Protein AF-A0A812JZ66-F1 (afdb_monomer_lite)

Sequence (344 aa):
MLVVQVVNMITSCRKRNTTEDRTTFSQSILDTPVCQDAFGRLLDGRFLKQTRQYRKMQGSTEKQQAVVEFLTEMHATVAEYMPEANRARDTASPVPKTTESQNGNDTVPIGLRFRKRTGKRPRKSVSMNFGKDTTALKMLPPGTFTGYLALLNARREGKDKISLKMFNEVWAESFGTRLAIRPVSRHALCSVCLRHKLIIRKCGADEVARDIQCRQYEQHLKLQYKDRTCYWEKRGLARLRSLQGNGLYPLSLIRDGADHSKFACPRSGVFSGKDFSSLHRPTMDLVGCLLHGQSACLALSHPRLAKDSSYSTELLYHMLHRVSSRVDLRQAELFLQADNTTRE

pLDDT: mean 76.3, std 23.64, range [29.78, 98.12]

Secondary structure (DSSP, 8-state):
----EEEE----------------------------TTSTTS--------SSSHHHHHHHHHHHHHHHHHHHHHHHHT-EE-TTTTHHHHT-------------------S-------PPPPHHHHHTTTTS--TT-EEEPS--HHHHHHHHHHHTTTSPPPPHHHHHHHIIIIITTTEEEPPPP-SPPPHHHHHHHHHHHHTTT-HHHHHHHHHHHHHHHHHHHHHHHHHHHHHHHHHH----TTS-EEEEEEEEE--TTT-BPPPPGGGGSGGGTTSPPPB-EEEEEEETTTEEEEEEE-TTS---HHHHHHHHHHHHHHHHTTS-GGGEEEEEEE-TT---

Structure (mmCIF, N/CA/C/O backbone):
data_AF-A0A812JZ66-F1
#
_entry.id   AF-A0A812JZ66-F1
#
loop_
_atom_site.group_PDB
_atom_site.id
_atom_site.type_symbol
_atom_site.label_atom_id
_atom_site.label_alt_id
_atom_site.label_comp_id
_atom_site.label_asym_id
_atom_site.label_entity_id
_atom_site.label_seq_id
_atom_site.pdbx_PDB_ins_code
_atom_site.Cartn_x
_atom_site.Cartn_y
_atom_site.Cartn_z
_atom_site.occupancy
_atom_site.B_iso_or_equiv
_atom_site.auth_seq_id
_atom_site.auth_comp_id
_atom_site.auth_asym_id
_atom_site.auth_atom_id
_atom_site.pdbx_PDB_model_num
ATOM 1 N N . MET A 1 1 ? 27.096 -4.251 -22.902 1.00 32.34 1 MET A N 1
ATOM 2 C CA . MET A 1 1 ? 26.009 -5.238 -23.064 1.00 32.34 1 MET A CA 1
ATOM 3 C C . MET A 1 1 ? 25.564 -5.653 -21.665 1.00 32.34 1 MET A C 1
ATOM 5 O O . MET A 1 1 ? 26.280 -6.384 -20.994 1.00 32.34 1 MET A O 1
ATOM 9 N N . LEU A 1 2 ? 24.487 -5.051 -21.159 1.00 34.50 2 LEU A N 1
ATOM 10 C CA . LEU A 1 2 ? 23.961 -5.305 -19.817 1.00 34.50 2 LEU A CA 1
ATOM 11 C C . LEU A 1 2 ? 23.176 -6.620 -19.839 1.00 34.50 2 LEU A C 1
ATOM 13 O O . LEU A 1 2 ? 22.176 -6.730 -20.541 1.00 34.50 2 LEU A O 1
ATOM 17 N N . VAL A 1 3 ? 23.637 -7.634 -19.107 1.00 39.78 3 VAL A N 1
ATOM 18 C CA . VAL A 1 3 ? 22.887 -8.888 -18.948 1.00 39.78 3 VAL A CA 1
ATOM 19 C C . VAL A 1 3 ? 21.912 -8.699 -17.789 1.00 39.78 3 VAL A C 1
ATOM 21 O O . VAL A 1 3 ? 22.218 -9.018 -16.643 1.00 39.78 3 VAL A O 1
ATOM 24 N N . VAL A 1 4 ? 20.745 -8.122 -18.076 1.00 46.44 4 VAL A N 1
ATOM 25 C CA . VAL A 1 4 ? 19.629 -8.082 -17.124 1.00 46.44 4 VAL A CA 1
ATOM 26 C C . VAL A 1 4 ? 18.928 -9.435 -17.183 1.00 46.44 4 VAL A C 1
ATOM 28 O O . VAL A 1 4 ? 18.236 -9.756 -18.149 1.00 46.44 4 VAL A O 1
ATOM 31 N N . GLN A 1 5 ? 19.118 -10.260 -16.154 1.00 47.28 5 GLN A N 1
ATOM 32 C CA . GLN A 1 5 ? 18.410 -11.532 -16.055 1.00 47.28 5 GLN A CA 1
ATOM 33 C C . GLN A 1 5 ? 16.995 -11.271 -15.524 1.00 47.28 5 GLN A C 1
ATOM 35 O O . GLN A 1 5 ? 16.784 -11.076 -14.328 1.00 47.28 5 GLN A O 1
ATOM 40 N N . VAL A 1 6 ? 16.022 -11.233 -16.436 1.00 51.59 6 VAL A N 1
ATOM 41 C CA . VAL A 1 6 ? 14.605 -11.039 -16.106 1.00 51.59 6 VAL A CA 1
ATOM 42 C C . VAL A 1 6 ? 13.972 -12.380 -15.745 1.00 51.59 6 VAL A C 1
ATOM 44 O O . VAL A 1 6 ? 13.808 -13.258 -16.595 1.00 51.59 6 VAL A O 1
ATOM 47 N N . VAL A 1 7 ? 13.582 -12.540 -14.479 1.00 50.44 7 VAL A N 1
ATOM 48 C CA . VAL A 1 7 ? 12.868 -13.738 -14.015 1.00 50.44 7 VAL A CA 1
ATOM 49 C C . VAL A 1 7 ? 11.361 -13.526 -14.186 1.00 50.44 7 VAL A C 1
ATOM 51 O O . VAL A 1 7 ? 10.761 -12.654 -13.557 1.00 50.44 7 VAL A O 1
ATOM 54 N N . ASN A 1 8 ? 10.734 -14.337 -15.043 1.00 46.62 8 ASN A N 1
ATOM 55 C CA . ASN A 1 8 ? 9.293 -14.292 -15.307 1.00 46.62 8 ASN A CA 1
ATOM 56 C C . ASN A 1 8 ? 8.517 -15.103 -14.253 1.00 46.62 8 ASN A C 1
ATOM 58 O O . ASN A 1 8 ? 8.670 -16.319 -14.182 1.00 46.62 8 ASN A O 1
ATOM 62 N N . MET A 1 9 ? 7.625 -14.461 -13.489 1.00 43.19 9 MET A N 1
ATOM 63 C CA . MET A 1 9 ? 6.782 -15.130 -12.476 1.00 43.19 9 MET A CA 1
ATOM 64 C C . MET A 1 9 ? 5.286 -15.184 -12.831 1.00 43.19 9 MET A C 1
ATOM 66 O O . MET A 1 9 ? 4.427 -15.065 -11.960 1.00 43.19 9 MET A O 1
ATOM 70 N N . ILE A 1 10 ? 4.932 -15.390 -14.101 1.00 42.03 10 ILE A N 1
ATOM 71 C CA . ILE A 1 10 ? 3.524 -15.592 -14.483 1.00 42.03 10 ILE A CA 1
ATOM 72 C C . ILE A 1 10 ? 3.354 -17.004 -15.011 1.00 42.03 10 ILE A C 1
ATOM 74 O O . ILE A 1 10 ? 3.494 -17.270 -16.204 1.00 42.03 10 ILE A O 1
ATOM 78 N N . THR A 1 11 ? 3.025 -17.916 -14.101 1.00 37.94 11 THR A N 1
ATOM 79 C CA . THR A 1 11 ? 2.403 -19.182 -14.463 1.00 37.94 11 THR A CA 1
ATOM 80 C C . THR A 1 11 ? 1.062 -18.876 -15.116 1.00 37.94 11 THR A C 1
ATOM 82 O O . THR A 1 11 ? 0.139 -18.316 -14.522 1.00 37.94 11 THR A O 1
ATOM 85 N N . SER A 1 12 ? 0.981 -19.204 -16.399 1.00 37.06 12 SER A N 1
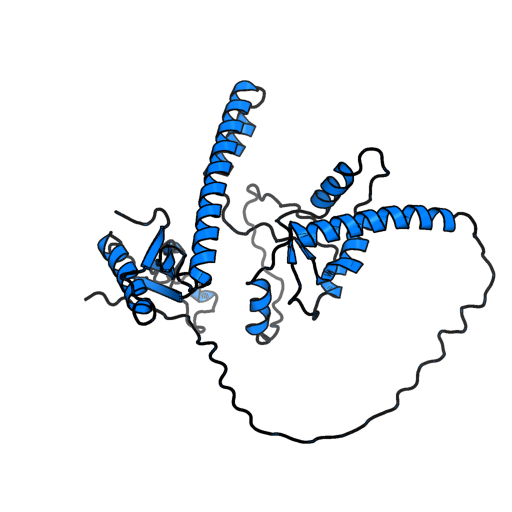ATOM 86 C CA . SER A 1 12 ? -0.257 -19.212 -17.156 1.00 37.06 12 SER A CA 1
ATOM 87 C C . SER A 1 12 ? -1.200 -20.225 -16.502 1.00 37.06 12 SER A C 1
ATOM 89 O O . SER A 1 12 ? -1.053 -21.427 -16.703 1.00 37.06 12 SER A O 1
ATOM 91 N N . CYS A 1 13 ? -2.169 -19.758 -15.709 1.00 35.28 13 CYS A N 1
ATOM 92 C CA . CYS A 1 13 ? -3.351 -20.541 -15.337 1.00 35.28 13 CYS A CA 1
ATOM 93 C C . CYS A 1 13 ? -4.242 -20.695 -16.580 1.00 35.28 13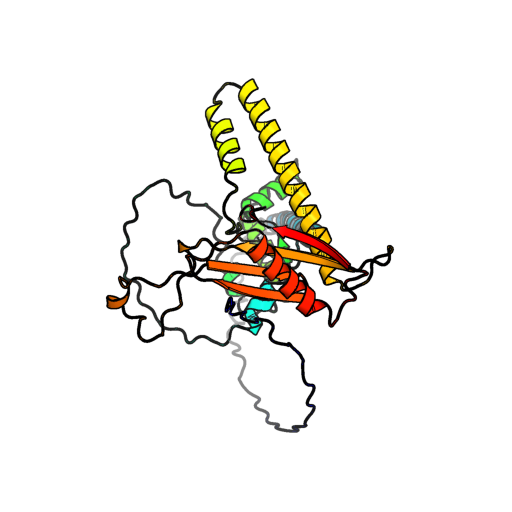 CYS A C 1
ATOM 95 O O . CYS A 1 13 ? -5.346 -20.163 -16.659 1.00 35.28 13 CYS A O 1
ATOM 97 N N . ARG A 1 14 ? -3.731 -21.380 -17.605 1.00 35.91 14 ARG A N 1
ATOM 98 C CA . ARG A 1 14 ? -4.508 -21.808 -18.761 1.00 35.91 14 ARG A CA 1
ATOM 99 C C . ARG A 1 14 ? -4.987 -23.216 -18.433 1.00 35.91 14 ARG A C 1
ATOM 101 O O . ARG A 1 14 ? -4.252 -24.179 -18.628 1.00 35.91 14 ARG A O 1
ATOM 108 N N . LYS A 1 15 ? -6.196 -23.318 -17.869 1.00 35.00 15 LYS A N 1
ATOM 109 C CA . LYS A 1 15 ? -6.919 -24.591 -17.760 1.00 35.00 15 LYS A CA 1
ATOM 110 C C . LYS A 1 15 ? -6.994 -25.188 -19.168 1.00 35.00 15 LYS A C 1
ATOM 112 O O . LYS A 1 15 ? -7.696 -24.653 -20.022 1.00 35.00 15 LYS A O 1
ATOM 117 N N . ARG A 1 16 ? -6.221 -26.244 -19.434 1.00 33.31 16 ARG A N 1
ATOM 118 C CA . ARG A 1 16 ? -6.513 -27.150 -20.545 1.00 33.31 16 ARG A CA 1
ATOM 119 C C . ARG A 1 16 ? -7.705 -27.978 -20.087 1.00 33.31 16 ARG A C 1
ATOM 121 O O . ARG A 1 16 ? -7.590 -28.715 -19.115 1.00 33.31 16 ARG A O 1
ATOM 128 N N . ASN A 1 17 ? -8.844 -27.799 -20.744 1.00 34.22 17 ASN A N 1
ATOM 129 C CA . ASN A 1 17 ? -9.949 -28.737 -20.633 1.00 34.22 17 ASN A CA 1
ATOM 130 C C . ASN A 1 17 ? -9.552 -29.982 -21.429 1.00 34.22 17 ASN A C 1
ATOM 132 O O . ASN A 1 17 ? -9.660 -29.989 -22.650 1.00 34.22 17 ASN A O 1
ATOM 136 N N . THR A 1 18 ? -9.044 -30.998 -20.743 1.00 35.97 18 THR A N 1
ATOM 137 C CA . THR A 1 18 ? -9.034 -32.373 -21.245 1.00 35.97 18 THR A CA 1
ATOM 138 C C . THR A 1 18 ? -10.146 -33.107 -20.515 1.00 35.97 18 THR A C 1
ATOM 140 O O . THR A 1 18 ? -10.005 -33.479 -19.353 1.00 35.97 18 THR A O 1
ATOM 143 N N . THR A 1 19 ? -11.291 -33.202 -21.179 1.00 42.59 19 THR A N 1
ATOM 144 C CA . THR A 1 19 ? -12.362 -34.144 -20.866 1.00 42.59 19 THR A CA 1
ATOM 145 C C . THR A 1 19 ? -11.920 -35.516 -21.354 1.00 42.59 19 THR A C 1
ATOM 147 O O . THR A 1 19 ? -11.911 -35.743 -22.560 1.00 42.59 19 THR A O 1
ATOM 150 N N . GLU A 1 20 ? -11.548 -36.403 -20.438 1.00 37.56 20 GLU A N 1
ATOM 151 C CA . GLU A 1 20 ? -11.529 -37.840 -20.701 1.00 37.56 20 GLU A CA 1
ATOM 152 C C . GLU A 1 20 ? -12.177 -38.583 -19.537 1.00 37.56 20 GLU A C 1
ATOM 154 O O . GLU A 1 20 ? -11.987 -38.262 -18.360 1.00 37.56 20 GLU A O 1
ATOM 159 N N . ASP A 1 21 ? -12.996 -39.541 -19.946 1.00 39.31 21 ASP A N 1
ATOM 160 C CA . ASP A 1 21 ? -13.864 -40.401 -19.171 1.00 39.31 21 ASP A CA 1
ATOM 161 C C . ASP A 1 21 ? -13.125 -41.218 -18.115 1.00 39.31 21 ASP A C 1
ATOM 163 O O . ASP A 1 21 ? -12.061 -41.783 -18.369 1.00 39.31 21 ASP A O 1
ATOM 167 N N . ARG A 1 22 ? -13.771 -41.404 -16.960 1.00 33.09 22 ARG A N 1
ATOM 168 C CA . ARG A 1 22 ? -13.683 -42.670 -16.226 1.00 33.09 22 ARG A CA 1
ATOM 169 C C . ARG A 1 22 ? -14.923 -42.901 -15.375 1.00 33.09 22 ARG A C 1
ATOM 171 O O . ARG A 1 22 ? -15.153 -42.275 -14.344 1.00 33.09 22 ARG A O 1
ATOM 178 N N . THR A 1 23 ? -15.711 -43.837 -15.874 1.00 34.12 23 THR A N 1
ATOM 179 C CA . THR A 1 23 ? -16.828 -44.519 -15.245 1.00 34.12 23 THR A CA 1
ATOM 180 C C . THR A 1 23 ? -16.379 -45.438 -14.102 1.00 34.12 23 THR A C 1
ATOM 182 O O . THR A 1 23 ? -15.292 -46.012 -14.132 1.00 34.12 23 THR A O 1
ATOM 185 N N . THR A 1 24 ? -17.312 -45.629 -13.161 1.00 35.44 24 THR A N 1
ATOM 186 C CA . THR A 1 24 ? -17.542 -46.814 -12.305 1.00 35.44 24 THR A CA 1
ATOM 187 C C . THR A 1 24 ? -16.474 -47.229 -11.288 1.00 35.44 24 THR A C 1
ATOM 189 O O . THR A 1 24 ? -15.485 -47.855 -11.643 1.00 35.44 24 THR A O 1
ATOM 192 N N . PHE A 1 25 ? -16.792 -47.058 -9.997 1.00 29.83 25 PHE A N 1
ATOM 193 C CA . PHE A 1 25 ? -16.674 -48.143 -9.014 1.00 29.83 25 PHE A CA 1
ATOM 194 C C . PHE A 1 25 ? -17.667 -47.932 -7.860 1.00 29.83 25 PHE A C 1
ATOM 196 O O . PHE A 1 25 ? -17.592 -46.970 -7.099 1.00 29.83 25 PHE A O 1
ATOM 203 N N . SER A 1 26 ? -18.632 -48.841 -7.781 1.00 33.12 26 SER A N 1
ATOM 204 C CA . SER A 1 26 ? -19.555 -49.061 -6.673 1.00 33.12 26 SER A CA 1
ATOM 205 C C . SER A 1 26 ? -18.878 -49.879 -5.574 1.00 33.12 26 SER A C 1
ATOM 207 O O . SER A 1 26 ? -18.271 -50.895 -5.902 1.00 33.12 26 SER A O 1
ATOM 209 N N . GLN A 1 27 ? -19.078 -49.534 -4.299 1.00 32.75 27 GLN A N 1
ATOM 210 C CA . GLN A 1 27 ? -19.403 -50.529 -3.270 1.00 32.75 27 GLN A CA 1
ATOM 211 C C . GLN A 1 27 ? -19.894 -49.884 -1.968 1.00 32.75 27 GLN A C 1
ATOM 213 O O . GLN A 1 27 ? -19.318 -48.945 -1.427 1.00 32.75 27 GLN A O 1
ATOM 218 N N . SER A 1 28 ? -21.012 -50.436 -1.520 1.00 34.38 28 SER A N 1
ATOM 219 C CA . SER A 1 28 ? -21.731 -50.272 -0.266 1.00 34.38 28 SER A CA 1
ATOM 220 C C . SER A 1 28 ? -20.979 -50.858 0.927 1.00 34.38 28 SER A C 1
ATOM 222 O O . SER A 1 28 ? -20.538 -52.000 0.833 1.00 34.38 28 SER A O 1
ATOM 224 N N . ILE A 1 29 ? -20.983 -50.163 2.069 1.00 29.78 29 ILE A N 1
ATOM 225 C CA . ILE A 1 29 ? -20.966 -50.787 3.403 1.00 29.78 29 ILE A CA 1
ATOM 226 C C . ILE A 1 29 ? -21.901 -49.971 4.309 1.00 29.78 29 ILE A C 1
ATOM 228 O O . ILE A 1 29 ? -21.640 -48.805 4.606 1.00 29.78 29 ILE A O 1
ATOM 232 N N . LEU A 1 30 ? -23.019 -50.597 4.676 1.00 32.47 30 LEU A N 1
ATOM 233 C CA . LEU A 1 30 ? -23.882 -50.237 5.797 1.00 32.47 30 LEU A CA 1
ATOM 234 C C . LEU A 1 30 ? -23.342 -50.894 7.081 1.00 32.47 30 LEU A C 1
ATOM 236 O O . LEU A 1 30 ? -22.550 -51.830 7.016 1.00 32.47 30 LEU A O 1
ATOM 240 N N . ASP A 1 31 ? -23.856 -50.405 8.209 1.00 31.62 31 ASP A N 1
ATOM 241 C CA . ASP A 1 31 ? -23.874 -51.018 9.545 1.00 31.62 31 ASP A CA 1
ATOM 242 C C . ASP A 1 31 ? -22.752 -50.651 10.529 1.00 31.62 31 ASP A C 1
ATOM 244 O O . ASP A 1 31 ? -21.755 -51.345 10.705 1.00 31.62 31 ASP A O 1
ATOM 248 N N . THR A 1 32 ? -23.025 -49.604 11.317 1.00 34.72 32 THR A N 1
ATOM 249 C CA . THR A 1 32 ? -22.586 -49.545 12.721 1.00 34.72 32 THR A CA 1
ATOM 250 C C . THR A 1 32 ? -23.754 -49.109 13.614 1.00 34.72 32 THR A C 1
ATOM 252 O O . THR A 1 32 ? -24.419 -48.121 13.288 1.00 34.72 32 THR A O 1
ATOM 255 N N . PRO A 1 33 ? -24.023 -49.816 14.728 1.00 35.56 33 PRO A N 1
ATOM 256 C CA . PRO A 1 33 ? -25.174 -49.570 15.587 1.00 35.56 33 PRO A CA 1
ATOM 257 C C . PRO A 1 33 ? -25.013 -48.307 16.440 1.00 35.56 33 PRO A C 1
ATOM 259 O O . PRO A 1 33 ? -23.958 -48.018 17.006 1.00 35.56 33 PRO A O 1
ATOM 262 N N . VAL A 1 34 ? -26.116 -47.573 16.554 1.00 36.75 34 VAL A N 1
ATOM 263 C CA . VAL A 1 34 ? -26.292 -46.419 17.436 1.00 36.75 34 VAL A CA 1
ATOM 264 C C . VAL A 1 34 ? -26.401 -46.919 18.880 1.00 36.75 34 VAL A C 1
ATOM 266 O O . VAL A 1 34 ? -27.362 -47.603 19.226 1.00 36.75 34 VAL A O 1
ATOM 269 N N . CYS A 1 35 ? -25.436 -46.568 19.735 1.00 34.69 35 CYS A N 1
ATOM 270 C CA . CYS A 1 35 ? -25.532 -46.786 21.180 1.00 34.69 35 CYS A CA 1
ATOM 271 C C . CYS A 1 35 ? -26.763 -46.065 21.754 1.00 34.69 35 CYS A C 1
ATOM 273 O O . CYS A 1 35 ? -26.820 -44.835 21.783 1.00 34.69 35 CYS A O 1
ATOM 275 N N . GLN A 1 36 ? -27.720 -46.845 22.260 1.00 40.78 36 GLN A N 1
ATOM 276 C CA . GLN A 1 36 ? -28.951 -46.401 22.927 1.00 40.78 36 GLN A CA 1
ATOM 277 C C . GLN A 1 36 ? -28.751 -45.965 24.397 1.00 40.78 36 GLN A C 1
ATOM 279 O O . GLN A 1 36 ? -29.719 -45.703 25.106 1.00 40.78 36 GLN A O 1
ATOM 284 N N . ASP A 1 37 ? -27.512 -45.791 24.861 1.00 39.50 37 ASP A N 1
ATOM 285 C CA . ASP A 1 37 ? -27.196 -45.578 26.285 1.00 39.50 37 ASP A CA 1
ATOM 286 C C . ASP A 1 37 ? -27.266 -44.118 26.781 1.00 39.50 37 ASP A C 1
ATOM 288 O O . ASP A 1 37 ? -26.876 -43.802 27.906 1.00 39.50 37 ASP A O 1
ATOM 292 N N . ALA A 1 38 ? -27.795 -43.194 25.975 1.00 39.31 38 ALA A N 1
ATOM 293 C CA . ALA A 1 38 ? -27.887 -41.777 26.349 1.00 39.31 38 ALA A CA 1
ATOM 294 C C . ALA A 1 38 ? -29.283 -41.319 26.820 1.00 39.31 38 ALA A C 1
ATOM 296 O O . ALA A 1 38 ? -29.424 -40.176 27.253 1.00 39.31 38 ALA A O 1
ATOM 297 N N . PHE A 1 39 ? -30.306 -42.183 26.789 1.00 34.66 39 PHE A N 1
ATOM 298 C CA . PHE A 1 39 ? -31.687 -41.794 27.128 1.00 34.66 39 PHE A CA 1
ATOM 299 C C . PHE A 1 39 ? -32.104 -42.057 28.589 1.00 34.66 39 PHE A C 1
ATOM 301 O O . PHE A 1 39 ? -33.117 -41.530 29.042 1.00 34.66 39 PHE A O 1
ATOM 308 N N . GLY A 1 40 ? -31.303 -42.790 29.371 1.00 37.22 40 GLY A N 1
ATOM 309 C CA . GLY A 1 40 ? -31.650 -43.186 30.746 1.00 37.22 40 GLY A CA 1
ATOM 310 C C . GLY A 1 40 ? -31.435 -42.131 31.842 1.00 37.22 40 GLY A C 1
ATOM 311 O O . GLY A 1 40 ? -31.811 -42.363 32.984 1.00 37.22 40 GLY A O 1
ATOM 312 N N . ARG A 1 41 ? -30.842 -40.966 31.539 1.00 39.56 41 ARG A N 1
ATOM 313 C CA . ARG A 1 41 ? -30.555 -39.916 32.547 1.00 39.56 41 ARG A CA 1
ATOM 314 C C . ARG A 1 41 ? -31.521 -38.728 32.519 1.00 39.56 41 ARG A C 1
ATOM 316 O O . ARG A 1 41 ? -31.257 -37.719 33.167 1.00 39.56 41 ARG A O 1
ATOM 323 N N . LEU A 1 42 ? -32.632 -38.833 31.786 1.00 39.44 42 LEU A N 1
ATOM 324 C CA . LEU A 1 42 ? -33.589 -37.734 31.608 1.00 39.44 42 LEU A CA 1
ATOM 325 C C . LEU A 1 42 ? -34.799 -37.763 32.565 1.00 39.44 42 LEU A C 1
ATOM 327 O O . LEU A 1 42 ? -35.673 -36.910 32.437 1.00 39.44 42 LEU A O 1
ATOM 331 N N . LEU A 1 43 ? -34.868 -38.707 33.514 1.00 41.19 43 LEU A N 1
ATOM 332 C CA . LEU A 1 43 ? -36.062 -38.930 34.348 1.00 41.19 43 LEU A CA 1
ATOM 333 C C . LEU A 1 43 ? -35.844 -38.822 35.867 1.00 41.19 43 LEU A C 1
ATOM 335 O O . LEU A 1 43 ? -36.706 -39.256 36.625 1.00 41.19 43 LEU A O 1
ATOM 339 N N . ASP A 1 44 ? -34.767 -38.187 36.339 1.00 41.78 44 ASP A N 1
ATOM 340 C CA . ASP A 1 44 ? -34.632 -37.869 37.770 1.00 41.78 44 ASP A CA 1
ATOM 341 C C . ASP A 1 44 ? -35.111 -36.440 38.072 1.00 41.78 44 ASP A C 1
ATOM 343 O O . ASP A 1 44 ? -34.365 -35.457 38.113 1.00 41.78 44 ASP A O 1
ATOM 347 N N . GLY A 1 45 ? -36.430 -36.332 38.241 1.00 46.12 45 GLY A N 1
ATOM 348 C CA . GLY A 1 45 ? -37.186 -35.114 38.528 1.00 46.12 45 GLY A CA 1
ATOM 349 C C . GLY A 1 45 ? -37.010 -34.572 39.949 1.00 46.12 45 GLY A C 1
ATOM 350 O O . GLY A 1 45 ? -37.994 -34.359 40.654 1.00 46.12 45 GLY A O 1
ATOM 351 N N . ARG A 1 46 ? -35.777 -34.300 40.388 1.00 49.03 46 ARG A N 1
ATOM 352 C CA . ARG A 1 46 ? -35.516 -33.631 41.675 1.00 49.03 46 ARG A CA 1
ATOM 353 C C . ARG A 1 46 ? -34.428 -32.577 41.525 1.00 49.03 46 ARG A C 1
ATOM 355 O O . ARG A 1 46 ? -33.264 -32.872 41.717 1.00 49.03 46 ARG A O 1
ATOM 362 N N . PHE A 1 47 ? -34.834 -31.367 41.133 1.00 43.19 47 PHE A N 1
ATOM 363 C CA . PHE A 1 47 ? -34.311 -30.045 41.541 1.00 43.19 47 PHE A CA 1
ATOM 364 C C . PHE A 1 47 ? -34.815 -28.978 40.554 1.00 43.19 47 PHE A C 1
ATOM 366 O O . PHE A 1 47 ? -34.062 -28.374 39.790 1.00 43.19 47 PHE A O 1
ATOM 373 N N . LEU A 1 48 ? -36.120 -28.698 40.583 1.00 43.22 48 LEU A N 1
ATOM 374 C CA . LEU A 1 48 ? -36.679 -27.531 39.904 1.00 43.22 48 LEU A CA 1
ATOM 375 C C . LEU A 1 48 ? -36.383 -26.258 40.714 1.00 43.22 48 LEU A C 1
ATOM 377 O O . LEU A 1 48 ? -37.235 -25.722 41.411 1.00 43.22 48 LEU A O 1
ATOM 381 N N . LYS A 1 49 ? -35.171 -25.706 40.553 1.00 47.00 49 LYS A N 1
ATOM 382 C CA . LYS A 1 49 ? -34.911 -24.260 40.729 1.00 47.00 49 LYS A CA 1
ATOM 383 C C . LYS A 1 49 ? -35.428 -23.492 39.499 1.00 47.00 49 LYS A C 1
ATOM 385 O O . LYS A 1 49 ? -34.708 -22.723 38.862 1.00 47.00 49 LYS A O 1
ATOM 390 N N . GLN A 1 50 ? -36.686 -23.715 39.133 1.00 52.66 50 GLN A N 1
ATOM 391 C CA . GLN A 1 50 ? -37.364 -23.004 38.053 1.00 52.66 50 GLN A CA 1
ATOM 392 C C . GLN A 1 50 ? -38.078 -21.789 38.634 1.00 52.66 50 GLN A C 1
ATOM 394 O O . GLN A 1 50 ? -39.112 -21.935 39.268 1.00 52.66 50 GLN A O 1
ATOM 399 N N . THR A 1 51 ? -37.495 -20.600 38.435 1.00 44.19 51 THR A N 1
ATOM 400 C CA . THR A 1 51 ? -38.229 -19.322 38.225 1.00 44.19 51 THR A CA 1
ATOM 401 C C . THR A 1 51 ? -37.310 -18.105 38.045 1.00 44.19 51 THR A C 1
ATOM 403 O O . THR A 1 51 ? -37.764 -17.064 37.581 1.00 44.19 51 THR A O 1
ATOM 406 N N . ARG A 1 52 ? -35.991 -18.214 38.283 1.00 43.69 52 ARG A N 1
ATOM 407 C CA . ARG A 1 52 ? -35.020 -17.140 37.948 1.00 43.69 52 ARG A CA 1
ATOM 408 C C . ARG A 1 52 ? -34.287 -17.309 36.609 1.00 43.69 52 ARG A C 1
ATOM 410 O O . ARG A 1 52 ? -33.633 -16.369 36.163 1.00 43.69 52 ARG A O 1
ATOM 417 N N . GLN A 1 53 ? -34.386 -18.471 35.957 1.00 49.78 53 GLN A N 1
ATOM 418 C CA . GLN A 1 53 ? -33.682 -18.743 34.693 1.00 49.78 53 GLN A CA 1
ATOM 419 C C . GLN A 1 53 ? -34.379 -18.153 33.457 1.00 49.78 53 GLN A C 1
ATOM 421 O O . GLN A 1 53 ? -33.693 -17.684 32.553 1.00 49.78 53 GLN A O 1
ATOM 426 N N . TYR A 1 54 ? -35.713 -18.080 33.435 1.00 45.94 54 TYR A N 1
ATOM 427 C CA . TYR A 1 54 ? -36.441 -17.689 32.222 1.00 45.94 54 TYR A CA 1
ATOM 428 C C . TYR A 1 54 ? -36.349 -16.181 31.913 1.00 45.94 54 TYR A C 1
ATOM 430 O O . TYR A 1 54 ? -36.064 -15.794 30.781 1.00 45.94 54 TYR A O 1
ATOM 438 N N . ARG A 1 55 ? -36.429 -15.305 32.933 1.00 46.34 55 ARG A N 1
ATOM 439 C CA . ARG A 1 55 ? -36.204 -13.850 32.755 1.00 46.34 55 ARG A CA 1
ATOM 440 C C . ARG A 1 55 ? -34.764 -13.499 32.346 1.00 46.34 55 ARG A C 1
ATOM 442 O O . ARG A 1 55 ? -34.548 -12.463 31.726 1.00 46.34 55 ARG A O 1
ATOM 449 N N . LYS A 1 56 ? -33.779 -14.363 32.634 1.00 49.66 56 LYS A N 1
ATOM 450 C CA . LYS A 1 56 ? -32.394 -14.190 32.156 1.00 49.66 56 LYS A CA 1
ATOM 451 C C . LYS A 1 56 ? -32.222 -14.544 30.673 1.00 49.66 56 LYS A C 1
ATOM 453 O O . LYS A 1 56 ? -31.292 -14.024 30.063 1.00 49.66 56 LYS A O 1
ATOM 458 N N . MET A 1 57 ? -33.097 -15.369 30.087 1.00 52.72 57 MET A N 1
ATOM 459 C CA . MET A 1 57 ? -33.019 -15.706 28.659 1.00 52.72 57 MET A CA 1
ATOM 460 C C . MET A 1 57 ? -33.565 -14.592 27.759 1.00 52.72 57 MET A C 1
ATOM 462 O O . MET A 1 57 ? -32.899 -14.244 26.791 1.00 52.72 57 MET A O 1
ATOM 466 N N . GLN A 1 58 ? -34.690 -13.955 28.104 1.00 59.00 58 GLN A N 1
ATOM 467 C CA . GLN A 1 58 ? -35.273 -12.892 27.262 1.00 59.00 58 GLN A CA 1
ATOM 468 C C . GLN A 1 58 ? -34.403 -11.624 27.179 1.00 59.00 58 GLN A C 1
ATOM 470 O O . GLN A 1 58 ? -34.239 -11.053 26.107 1.00 59.00 58 GLN A O 1
ATOM 475 N N . GLY A 1 59 ? -33.759 -11.203 28.274 1.00 65.25 59 GLY A N 1
ATOM 476 C CA . GLY A 1 59 ? -32.804 -10.083 28.214 1.00 65.25 59 GLY A CA 1
ATOM 477 C C . GLY A 1 59 ? -31.520 -10.415 27.437 1.00 65.25 59 GLY A C 1
ATOM 478 O O . GLY A 1 59 ? -30.789 -9.517 27.014 1.00 65.25 59 GLY A O 1
ATOM 479 N N . SER A 1 60 ? -31.224 -11.706 27.251 1.00 80.06 60 SER A N 1
ATOM 480 C CA . SER A 1 60 ? -30.070 -12.172 26.481 1.00 80.06 60 SER A CA 1
ATOM 481 C C . SER A 1 60 ? -30.348 -12.153 24.980 1.00 80.06 60 SER A C 1
ATOM 483 O O . SER A 1 60 ? -29.438 -11.831 24.219 1.00 80.06 60 SER A O 1
ATOM 485 N N . THR A 1 61 ? -31.582 -12.434 24.550 1.00 90.12 61 THR A N 1
ATOM 486 C CA . THR A 1 61 ? -31.930 -12.487 23.124 1.00 90.12 61 THR A CA 1
ATOM 487 C C . THR A 1 61 ? -31.876 -11.110 22.467 1.00 90.12 61 THR A C 1
ATOM 489 O O . THR A 1 61 ? -31.288 -10.998 21.398 1.00 90.12 61 THR A O 1
ATOM 492 N N . GLU A 1 62 ? -32.361 -10.039 23.113 1.00 93.56 62 GLU A N 1
ATOM 493 C CA . GLU A 1 62 ? -32.249 -8.675 22.550 1.00 93.56 62 GLU A CA 1
ATOM 494 C C . GLU A 1 62 ? -30.777 -8.248 22.403 1.00 93.56 62 GLU A C 1
ATOM 496 O O . GLU A 1 62 ? -30.371 -7.680 21.389 1.00 93.56 62 GLU A O 1
ATOM 501 N N . LYS A 1 63 ? -29.937 -8.554 23.403 1.00 94.81 63 LYS A N 1
ATOM 502 C CA . LYS A 1 63 ? -28.502 -8.231 23.353 1.00 94.81 63 LYS A CA 1
ATOM 503 C C . LYS A 1 63 ? -27.779 -9.031 22.273 1.00 94.81 63 LYS A C 1
ATOM 505 O O . LYS A 1 63 ? -26.949 -8.462 21.573 1.00 94.81 63 LYS A O 1
ATOM 510 N N . GLN A 1 64 ? -28.086 -10.321 22.131 1.00 95.06 64 GLN A N 1
ATOM 511 C CA . GLN A 1 64 ? -27.533 -11.162 21.067 1.00 95.06 64 GLN A CA 1
ATOM 512 C C . GLN A 1 64 ? -27.955 -10.657 19.688 1.00 95.06 64 GLN A C 1
ATOM 514 O O . GLN A 1 64 ? -27.093 -10.478 18.831 1.00 95.06 64 GLN A O 1
ATOM 519 N N . GLN A 1 65 ? -29.239 -10.342 19.510 1.00 96.00 65 GLN A N 1
ATOM 520 C CA . GLN A 1 65 ? -29.778 -9.793 18.270 1.00 96.00 65 GLN A CA 1
ATOM 521 C C . GLN A 1 65 ? -29.079 -8.482 17.887 1.00 96.00 65 GLN A C 1
ATOM 523 O O . GLN A 1 65 ? -28.629 -8.339 16.755 1.00 96.00 65 GLN A O 1
ATOM 528 N N . ALA A 1 66 ? -28.851 -7.583 18.849 1.00 96.50 66 ALA A N 1
ATOM 529 C CA . ALA A 1 66 ? -28.103 -6.349 18.610 1.00 96.50 66 ALA A CA 1
ATOM 530 C C . ALA A 1 66 ? -26.649 -6.599 18.155 1.00 96.50 66 ALA A C 1
ATOM 532 O O . ALA A 1 66 ? -26.115 -5.845 17.342 1.00 96.50 66 ALA A O 1
ATOM 533 N N . VAL A 1 67 ? -25.987 -7.653 18.657 1.00 96.81 67 VAL A N 1
ATOM 534 C CA . VAL A 1 67 ? -24.659 -8.054 18.155 1.00 96.81 67 VAL A CA 1
ATOM 535 C C . VAL A 1 67 ? -24.761 -8.590 16.727 1.00 96.81 67 VAL A C 1
ATOM 537 O O . VAL A 1 67 ? -23.935 -8.224 15.894 1.00 96.81 67 VAL A O 1
ATOM 540 N N . VAL A 1 68 ? -25.753 -9.434 16.430 1.00 97.12 68 VAL A N 1
ATOM 541 C CA . VAL A 1 68 ? -25.959 -10.003 15.089 1.00 97.12 68 VAL A CA 1
ATOM 542 C C . VAL A 1 68 ? -26.224 -8.906 14.062 1.00 97.12 68 VAL A C 1
ATOM 544 O O . VAL A 1 68 ? -25.585 -8.900 13.010 1.00 97.12 68 VAL A O 1
ATOM 547 N N . GLU A 1 69 ? -27.100 -7.953 14.369 1.00 97.25 69 GLU A N 1
ATOM 548 C CA . GLU A 1 69 ? -27.412 -6.811 13.503 1.00 97.25 69 GLU A CA 1
ATOM 549 C C . GLU A 1 69 ? -26.166 -5.971 13.226 1.00 97.25 69 GLU A C 1
ATOM 551 O O . GLU A 1 69 ? -25.823 -5.732 12.068 1.00 97.25 69 GLU A O 1
ATOM 556 N N . PHE A 1 70 ? -25.415 -5.620 14.273 1.00 97.56 70 PHE A N 1
ATOM 557 C CA . PHE A 1 70 ? -24.170 -4.871 14.133 1.00 97.56 70 PHE A CA 1
ATOM 558 C C . PHE A 1 70 ? -23.132 -5.603 13.272 1.00 97.56 70 PHE A C 1
ATOM 560 O O . PHE A 1 70 ? -22.511 -5.000 12.399 1.00 97.56 70 PHE A O 1
ATOM 567 N N . LEU A 1 71 ? -22.933 -6.906 13.485 1.00 97.06 71 LEU A N 1
ATOM 568 C CA . LEU A 1 71 ? -21.976 -7.688 12.697 1.00 97.06 71 LEU A CA 1
ATOM 569 C C . LEU A 1 71 ? -22.438 -7.899 11.252 1.00 97.06 71 LEU A C 1
ATOM 571 O O . LEU A 1 71 ? -21.600 -7.908 10.349 1.00 97.06 71 LEU A O 1
ATOM 575 N N . THR A 1 72 ? -23.746 -8.019 11.024 1.00 96.62 72 THR A N 1
ATOM 576 C CA . THR A 1 72 ? -24.338 -8.089 9.681 1.00 96.62 72 THR A CA 1
ATOM 577 C C . THR A 1 72 ? -24.095 -6.793 8.921 1.00 96.62 72 THR A C 1
ATOM 579 O O . THR A 1 72 ? -23.620 -6.831 7.787 1.00 96.62 72 THR A O 1
ATOM 582 N N . GLU A 1 73 ? -24.336 -5.650 9.566 1.00 96.69 73 GLU A N 1
ATOM 583 C CA . GLU A 1 73 ? -24.063 -4.332 8.999 1.00 96.69 73 GLU A CA 1
ATOM 584 C C . GLU A 1 73 ? -22.578 -4.185 8.659 1.00 96.69 73 GLU A C 1
ATOM 586 O O . GLU A 1 73 ? -22.234 -3.903 7.515 1.00 96.69 73 GLU A O 1
ATOM 591 N N . MET A 1 74 ? -21.683 -4.484 9.607 1.00 96.69 74 MET A N 1
ATOM 592 C CA . MET A 1 74 ? -20.234 -4.424 9.388 1.00 96.69 74 MET A CA 1
ATOM 593 C C . MET A 1 74 ? -19.774 -5.347 8.247 1.00 96.69 74 MET A C 1
ATOM 595 O O . MET A 1 74 ? -18.880 -4.984 7.481 1.00 96.69 74 MET A O 1
ATOM 599 N N . HIS A 1 75 ? -20.370 -6.535 8.109 1.00 94.88 75 HIS A N 1
ATOM 600 C CA . HIS A 1 75 ? -20.094 -7.461 7.007 1.00 94.88 75 HIS A CA 1
ATOM 601 C C . HIS A 1 75 ? -20.592 -6.934 5.647 1.00 94.88 75 HIS A C 1
ATOM 603 O O . HIS A 1 75 ? -19.985 -7.218 4.607 1.00 94.88 75 HIS A O 1
ATOM 609 N N . ALA A 1 76 ? -21.702 -6.196 5.632 1.00 92.94 76 ALA A N 1
ATOM 610 C CA . ALA A 1 76 ? -22.274 -5.619 4.422 1.00 92.94 76 ALA A CA 1
ATOM 611 C C . ALA A 1 76 ? -21.511 -4.370 3.954 1.00 92.94 76 ALA A C 1
ATOM 613 O O . ALA A 1 76 ? -21.241 -4.252 2.762 1.00 92.94 76 ALA A O 1
ATOM 614 N N . THR A 1 77 ? -21.142 -3.476 4.876 1.00 90.62 77 THR A N 1
ATOM 615 C CA . THR A 1 77 ? -20.647 -2.129 4.548 1.00 90.62 77 THR A CA 1
ATOM 616 C C . THR A 1 77 ? -19.132 -1.980 4.651 1.00 90.62 77 THR A C 1
ATOM 618 O O . THR A 1 77 ? -18.525 -1.332 3.804 1.00 90.62 77 THR A O 1
ATOM 621 N N . VAL A 1 78 ? -18.506 -2.565 5.677 1.00 90.12 78 VAL A N 1
ATOM 622 C CA . VAL A 1 78 ? -17.092 -2.304 6.004 1.00 90.12 78 VAL A CA 1
ATOM 623 C C . VAL A 1 78 ? -16.175 -3.453 5.587 1.00 90.12 78 VAL A C 1
ATOM 625 O O . VAL A 1 78 ? -14.995 -3.244 5.308 1.00 90.12 78 VAL A O 1
ATOM 628 N N . ALA A 1 79 ? -16.669 -4.690 5.596 1.00 91.81 79 ALA A N 1
ATOM 629 C CA . ALA A 1 79 ? -15.837 -5.854 5.334 1.00 91.81 79 ALA A CA 1
ATOM 630 C C . ALA A 1 79 ? -15.540 -6.025 3.833 1.00 91.81 79 ALA A C 1
ATOM 632 O O . ALA A 1 79 ? -16.442 -6.042 2.997 1.00 91.81 79 ALA A O 1
ATOM 633 N N . GLU A 1 80 ? -14.265 -6.230 3.503 1.00 86.62 80 GLU A N 1
ATOM 634 C CA . GLU A 1 80 ? -13.784 -6.381 2.126 1.00 86.62 80 GLU A CA 1
ATOM 635 C C . GLU A 1 80 ? -13.422 -7.842 1.825 1.00 86.62 80 GLU A C 1
ATOM 637 O O . GLU A 1 80 ? -12.874 -8.549 2.679 1.00 86.62 80 GLU A O 1
ATOM 642 N N . TYR A 1 81 ? -13.655 -8.291 0.589 1.00 81.75 81 TYR A N 1
ATOM 643 C CA . TYR A 1 81 ? -13.086 -9.549 0.104 1.00 81.75 81 TYR A CA 1
ATOM 644 C C . TYR A 1 81 ? -11.576 -9.383 -0.105 1.00 81.75 81 TYR A C 1
ATOM 646 O O . TYR A 1 81 ? -11.142 -8.517 -0.866 1.00 81.75 81 TYR A O 1
ATOM 654 N N . MET A 1 82 ? -10.754 -10.220 0.538 1.00 71.69 82 MET A N 1
ATOM 655 C CA . MET A 1 82 ? -9.316 -10.247 0.253 1.00 71.69 82 MET A CA 1
ATOM 656 C C . MET A 1 82 ? -9.010 -11.259 -0.857 1.00 71.69 82 MET A C 1
ATOM 658 O O . MET A 1 82 ? -9.118 -12.462 -0.617 1.00 71.69 82 MET A O 1
ATOM 662 N N . PRO A 1 83 ? -8.518 -10.825 -2.031 1.00 57.12 83 PRO A N 1
ATOM 663 C CA . PRO A 1 83 ? -8.147 -11.752 -3.100 1.00 57.12 83 PRO A CA 1
ATOM 664 C C . PRO A 1 83 ? -6.951 -12.650 -2.734 1.00 57.12 83 PRO A C 1
ATOM 666 O O . PRO A 1 83 ? -6.734 -13.669 -3.381 1.00 57.12 83 PRO A O 1
ATOM 669 N N . GLU A 1 84 ? -6.164 -12.292 -1.714 1.00 54.12 84 GLU A N 1
ATOM 670 C CA . GLU A 1 84 ? -4.966 -13.036 -1.292 1.00 54.12 84 GLU A CA 1
ATOM 671 C C . GLU A 1 84 ? -5.275 -14.179 -0.316 1.00 54.12 84 GLU A C 1
ATOM 673 O O . GLU A 1 84 ? -4.599 -15.205 -0.355 1.00 54.12 84 GLU A O 1
ATOM 678 N N . ALA A 1 85 ? -6.317 -14.051 0.516 1.00 51.25 85 ALA A N 1
ATOM 679 C CA . ALA A 1 85 ? -6.697 -15.085 1.484 1.00 51.25 85 ALA A CA 1
ATOM 680 C C . ALA A 1 85 ? -7.157 -16.382 0.795 1.00 51.25 85 ALA A C 1
ATOM 682 O O . ALA A 1 85 ? -6.907 -17.472 1.303 1.00 51.25 85 ALA A O 1
ATOM 683 N N . ASN A 1 86 ? -7.744 -16.258 -0.399 1.00 51.88 86 ASN A N 1
ATOM 684 C CA . ASN A 1 86 ? -8.163 -17.399 -1.210 1.00 51.88 86 ASN A CA 1
ATOM 685 C C . ASN A 1 86 ? -6.980 -18.098 -1.903 1.00 51.88 86 ASN A C 1
ATOM 687 O O . ASN A 1 86 ? -7.052 -19.290 -2.167 1.00 51.88 86 ASN A O 1
ATOM 691 N N . ARG A 1 87 ? -5.860 -17.398 -2.140 1.00 50.84 87 ARG A N 1
ATOM 692 C CA . ARG A 1 87 ? -4.696 -17.957 -2.857 1.00 50.84 87 ARG A CA 1
ATOM 693 C C . ARG A 1 87 ? -3.803 -18.843 -1.995 1.00 50.84 87 ARG A C 1
ATOM 695 O O . ARG A 1 87 ? -3.078 -19.669 -2.532 1.00 50.84 87 ARG A O 1
ATOM 702 N N . ALA A 1 88 ? -3.835 -18.675 -0.673 1.00 50.75 88 ALA A N 1
ATOM 703 C CA . ALA A 1 88 ? -2.957 -19.414 0.236 1.00 50.75 88 ALA A CA 1
ATOM 704 C C . ALA A 1 88 ? -3.295 -20.914 0.348 1.00 50.75 88 ALA A C 1
ATOM 706 O O . ALA A 1 88 ? -2.488 -21.667 0.886 1.00 50.75 88 ALA A O 1
ATOM 707 N N . ARG A 1 89 ? -4.466 -21.359 -0.136 1.00 51.03 89 ARG A N 1
ATOM 708 C CA . ARG A 1 89 ? -4.836 -22.784 -0.149 1.00 51.03 89 ARG A CA 1
ATOM 709 C C . ARG A 1 89 ? -4.407 -23.506 -1.419 1.00 51.03 89 ARG A C 1
ATOM 711 O O . ARG A 1 89 ? -3.922 -24.624 -1.311 1.00 51.03 89 ARG A O 1
ATOM 718 N N . ASP A 1 90 ? -4.500 -22.861 -2.578 1.00 50.69 90 ASP A N 1
ATOM 719 C CA . ASP A 1 90 ? -4.217 -23.526 -3.858 1.00 50.69 90 ASP A CA 1
ATOM 720 C C . ASP A 1 90 ? -2.728 -23.862 -4.051 1.00 50.69 90 ASP A C 1
ATOM 722 O O . ASP A 1 90 ? -2.386 -24.727 -4.851 1.00 50.69 90 ASP A O 1
ATOM 726 N N . THR A 1 91 ? -1.827 -23.213 -3.307 1.00 48.00 91 THR A N 1
ATOM 727 C CA . THR A 1 91 ? -0.377 -23.468 -3.375 1.00 48.00 91 THR A CA 1
ATOM 728 C C . THR A 1 91 ? 0.185 -24.218 -2.170 1.00 48.00 91 THR A C 1
ATOM 730 O O . THR A 1 91 ? 1.348 -24.624 -2.197 1.00 48.00 91 THR A O 1
ATOM 733 N N . ALA A 1 92 ? -0.613 -24.452 -1.126 1.00 45.22 92 ALA A N 1
ATOM 734 C CA . ALA A 1 92 ? -0.195 -25.238 0.027 1.00 45.22 92 ALA A CA 1
ATOM 735 C C . ALA A 1 92 ? -0.324 -26.736 -0.286 1.00 45.22 92 ALA A C 1
ATOM 737 O O . ALA A 1 92 ? -1.194 -27.427 0.240 1.00 45.22 92 ALA A O 1
ATOM 738 N N . SER A 1 93 ? 0.576 -27.250 -1.131 1.00 41.66 93 SER A N 1
ATOM 739 C CA . SER A 1 93 ? 0.907 -28.676 -1.074 1.00 41.66 93 SER A CA 1
ATOM 740 C C . SER A 1 93 ? 1.307 -29.012 0.370 1.00 41.66 93 SER A C 1
ATOM 742 O O . SER A 1 93 ? 1.969 -28.187 1.009 1.00 41.66 93 SER A O 1
ATOM 744 N N . PRO A 1 94 ? 0.886 -30.162 0.921 1.00 40.88 94 PRO A N 1
ATOM 745 C CA . PRO A 1 94 ? 1.152 -30.514 2.309 1.00 40.88 94 PRO A CA 1
ATOM 746 C C . PRO A 1 94 ? 2.664 -30.614 2.525 1.00 40.88 94 PRO A C 1
ATOM 748 O O . PRO A 1 94 ? 3.288 -31.619 2.201 1.00 40.88 94 PRO A O 1
ATOM 751 N N . VAL A 1 95 ? 3.263 -29.551 3.061 1.00 39.91 95 VAL A N 1
ATOM 752 C CA . VAL A 1 95 ? 4.646 -29.583 3.533 1.00 39.91 95 VAL A CA 1
ATOM 753 C C . VAL A 1 95 ? 4.673 -30.566 4.708 1.00 39.91 95 VAL A C 1
ATOM 755 O O . VAL A 1 95 ? 3.900 -30.378 5.658 1.00 39.91 95 VAL A O 1
ATOM 758 N N . PRO A 1 96 ? 5.491 -31.634 4.656 1.00 36.12 96 PRO A N 1
ATOM 759 C CA . PRO A 1 96 ? 5.580 -32.594 5.743 1.00 36.12 96 PRO A CA 1
ATOM 760 C C . PRO A 1 96 ? 5.955 -31.867 7.034 1.00 36.12 96 PRO A C 1
ATOM 762 O O . PRO A 1 96 ? 6.881 -31.058 7.068 1.00 36.12 96 PRO A O 1
ATOM 765 N N . LYS A 1 97 ? 5.184 -32.130 8.093 1.00 35.34 97 LYS A N 1
ATOM 766 C CA . LYS A 1 97 ? 5.405 -31.568 9.425 1.00 35.34 97 LYS A CA 1
ATOM 767 C C . LYS A 1 97 ? 6.723 -32.116 9.972 1.00 35.34 97 LYS A C 1
ATOM 769 O O . LYS A 1 97 ? 6.733 -33.182 10.579 1.00 35.34 97 LYS A O 1
ATOM 774 N N . THR A 1 98 ? 7.822 -31.400 9.775 1.00 33.44 98 THR A N 1
ATOM 775 C CA . THR A 1 98 ? 9.038 -31.618 10.554 1.00 33.44 98 THR A CA 1
ATOM 776 C C . THR A 1 98 ? 8.776 -31.147 11.983 1.00 33.44 98 THR A C 1
ATOM 778 O O . THR A 1 98 ? 8.479 -29.983 12.253 1.00 33.44 98 THR A O 1
ATOM 781 N N . THR A 1 99 ? 8.804 -32.093 12.913 1.00 39.84 99 THR A N 1
ATOM 782 C CA . THR A 1 99 ? 8.837 -31.859 14.356 1.00 39.84 99 THR A CA 1
ATOM 783 C C . THR A 1 99 ? 10.156 -31.183 14.718 1.00 39.84 99 THR A C 1
ATOM 785 O O . THR A 1 99 ? 11.153 -31.861 14.943 1.00 39.84 99 THR A O 1
ATOM 788 N N . GLU A 1 100 ? 10.181 -29.850 14.749 1.00 37.03 100 GLU A N 1
ATOM 789 C CA . GLU A 1 100 ? 11.325 -29.096 15.267 1.00 37.03 100 GLU A CA 1
ATOM 790 C C . GLU A 1 100 ? 11.169 -28.796 16.761 1.00 37.03 100 GLU A C 1
ATOM 792 O O . GLU A 1 100 ? 10.192 -28.197 17.224 1.00 37.03 100 GLU A O 1
ATOM 797 N N . SER A 1 101 ? 12.183 -29.251 17.494 1.00 37.81 101 SER A N 1
ATOM 798 C CA . SER A 1 101 ? 12.434 -29.043 18.912 1.00 37.81 101 SER A CA 1
ATOM 799 C C . SER A 1 101 ? 12.461 -27.568 19.296 1.00 37.81 101 SER A C 1
ATOM 801 O O . SER A 1 101 ? 13.172 -26.748 18.717 1.00 37.81 101 SER A O 1
ATOM 803 N N . GLN A 1 102 ? 11.743 -27.254 20.369 1.00 37.34 102 GLN A N 1
ATOM 804 C CA . GLN A 1 102 ? 11.925 -26.031 21.134 1.00 37.34 102 GLN A CA 1
ATOM 805 C C . GLN A 1 102 ? 13.238 -26.145 21.913 1.00 37.34 102 GLN A C 1
ATOM 807 O O . GLN A 1 102 ? 13.276 -26.870 22.897 1.00 37.34 102 GLN A O 1
ATOM 812 N N . ASN A 1 103 ? 14.301 -25.468 21.474 1.00 41.28 103 ASN A N 1
ATOM 813 C CA . ASN A 1 103 ? 15.416 -25.044 22.328 1.00 41.28 103 ASN A CA 1
ATOM 814 C C . ASN A 1 103 ? 16.270 -24.008 21.582 1.00 41.28 103 ASN A C 1
ATOM 816 O O . ASN A 1 103 ? 16.950 -24.330 20.613 1.00 41.28 103 ASN A O 1
ATOM 820 N N . GLY A 1 104 ? 16.225 -22.753 22.032 1.00 33.84 104 GLY A N 1
ATOM 821 C CA . GLY A 1 104 ? 16.999 -21.657 21.448 1.00 33.84 104 GLY A CA 1
ATOM 822 C C . GLY A 1 104 ? 16.743 -20.346 22.180 1.00 33.84 104 GLY A C 1
ATOM 823 O O . GLY A 1 104 ? 15.782 -19.637 21.896 1.00 33.84 104 GLY A O 1
ATOM 824 N N . ASN A 1 105 ? 17.581 -20.085 23.178 1.00 42.16 105 ASN A N 1
ATOM 825 C CA . ASN A 1 105 ? 17.538 -18.950 24.088 1.00 42.16 105 ASN A CA 1
ATOM 826 C C . ASN A 1 105 ? 18.263 -17.752 23.439 1.00 42.16 105 ASN A C 1
ATOM 828 O O . ASN A 1 105 ? 19.483 -17.673 23.514 1.00 42.16 105 ASN A O 1
ATOM 832 N N . ASP A 1 106 ? 17.522 -16.841 22.798 1.00 36.53 106 ASP A N 1
ATOM 833 C CA . ASP A 1 106 ? 18.056 -15.573 22.273 1.00 36.53 106 ASP A CA 1
ATOM 834 C C . ASP A 1 106 ? 17.640 -14.404 23.178 1.00 36.53 106 ASP A C 1
ATOM 836 O O . ASP A 1 106 ? 16.536 -13.849 23.091 1.00 36.53 106 ASP A O 1
ATOM 840 N N . THR A 1 107 ? 18.555 -14.002 24.059 1.00 38.31 107 THR A N 1
ATOM 841 C CA . THR A 1 107 ? 18.481 -12.762 24.837 1.00 38.31 107 THR A CA 1
ATOM 842 C C . THR A 1 107 ? 18.764 -11.559 23.940 1.00 38.31 107 THR A C 1
ATOM 844 O O . THR A 1 107 ? 19.892 -11.090 23.818 1.00 38.31 107 THR A O 1
ATOM 847 N N . VAL A 1 108 ? 17.713 -11.032 23.314 1.00 37.41 108 VAL A N 1
ATOM 848 C CA . VAL A 1 108 ? 17.716 -9.691 22.707 1.00 37.41 108 VAL A CA 1
ATOM 849 C C . VAL A 1 108 ? 17.598 -8.646 23.827 1.00 37.41 108 VAL A C 1
ATOM 851 O O . VAL A 1 108 ? 16.740 -8.820 24.699 1.00 37.41 108 VAL A O 1
ATOM 854 N N . PRO A 1 109 ? 18.377 -7.546 23.816 1.00 39.25 109 PRO A N 1
ATOM 855 C CA . PRO A 1 109 ? 18.287 -6.510 24.839 1.00 39.25 109 PRO A CA 1
ATOM 856 C C . PRO A 1 109 ? 16.865 -5.938 24.933 1.00 39.25 109 PRO A C 1
ATOM 858 O O . PRO A 1 109 ? 16.176 -5.724 23.929 1.00 39.25 109 PRO A O 1
ATOM 861 N N . ILE A 1 110 ? 16.422 -5.712 26.172 1.00 43.69 110 ILE A N 1
ATOM 862 C CA . ILE A 1 110 ? 15.095 -5.215 26.557 1.00 43.69 110 ILE A CA 1
ATOM 863 C C . ILE A 1 110 ? 15.008 -3.717 26.210 1.00 43.69 110 ILE A C 1
ATOM 865 O O . ILE A 1 110 ? 15.006 -2.844 27.065 1.00 43.69 110 ILE A O 1
ATOM 869 N N . GLY A 1 111 ? 14.964 -3.403 24.917 1.00 44.00 111 GLY A N 1
ATOM 870 C CA .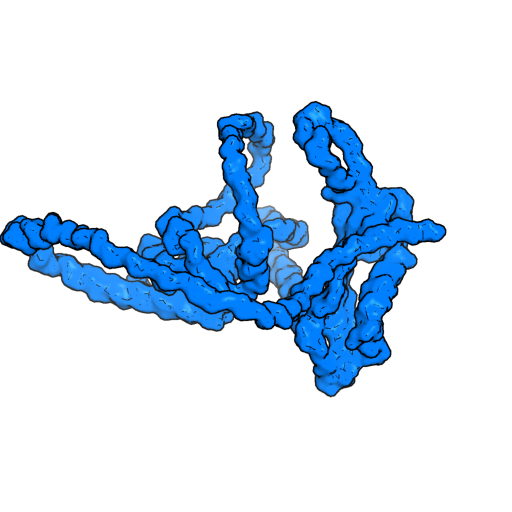 GLY A 1 111 ? 14.697 -2.067 24.391 1.00 44.00 111 GLY A CA 1
ATOM 871 C C . GLY A 1 111 ? 13.285 -2.013 23.821 1.00 44.00 111 GLY A C 1
ATOM 872 O O . GLY A 1 111 ? 13.045 -2.499 22.720 1.00 44.00 111 GLY A O 1
ATOM 873 N N . LEU A 1 112 ? 12.336 -1.479 24.597 1.00 36.00 112 LEU A N 1
ATOM 874 C CA . LEU A 1 112 ? 10.997 -1.034 24.169 1.00 36.00 112 LEU A CA 1
ATOM 875 C C . LEU A 1 112 ? 10.288 -1.928 23.130 1.00 36.00 112 LEU A C 1
ATOM 877 O O . LEU A 1 112 ? 9.777 -1.458 22.110 1.00 36.00 112 LEU A O 1
ATOM 881 N N . ARG A 1 113 ? 10.166 -3.233 23.405 1.00 38.22 113 ARG A N 1
ATOM 882 C CA . ARG A 1 113 ? 9.191 -4.056 22.679 1.00 38.22 113 ARG A CA 1
ATOM 883 C C . ARG A 1 113 ? 7.797 -3.599 23.089 1.00 38.22 113 ARG A C 1
ATOM 885 O O . ARG A 1 113 ? 7.273 -4.025 24.117 1.00 38.22 113 ARG A O 1
ATOM 892 N N . PHE A 1 114 ? 7.167 -2.766 22.262 1.00 34.84 114 PHE A N 1
ATOM 893 C CA . PHE A 1 114 ? 5.726 -2.551 22.316 1.00 34.84 114 PHE A CA 1
ATOM 894 C C . PHE A 1 114 ? 5.047 -3.907 22.099 1.00 34.84 114 PHE A C 1
ATOM 896 O O . PHE A 1 114 ? 4.795 -4.322 20.966 1.00 34.84 114 PHE A O 1
ATOM 903 N N . ARG A 1 115 ? 4.759 -4.631 23.189 1.00 39.97 115 ARG A N 1
ATOM 904 C CA . ARG A 1 115 ? 3.833 -5.761 23.166 1.00 39.97 115 ARG A CA 1
ATOM 905 C C . ARG A 1 115 ? 2.492 -5.183 22.745 1.00 39.97 115 ARG A C 1
ATOM 907 O O . ARG A 1 115 ? 1.738 -4.678 23.573 1.00 39.97 115 ARG A O 1
ATOM 914 N N . LYS A 1 116 ? 2.203 -5.233 21.443 1.00 45.62 116 LYS A N 1
ATOM 915 C CA . LYS A 1 116 ? 0.859 -5.000 20.928 1.00 45.62 116 LYS A CA 1
ATOM 916 C C . LYS A 1 116 ? -0.021 -6.031 21.629 1.00 45.62 116 LYS A C 1
ATOM 918 O O . LYS A 1 116 ? 0.014 -7.209 21.286 1.00 45.62 116 LYS A O 1
ATOM 923 N N . ARG A 1 117 ? -0.763 -5.604 22.656 1.00 40.19 117 ARG A N 1
ATOM 924 C CA . ARG A 1 117 ? -1.859 -6.373 23.251 1.00 40.19 117 ARG A CA 1
ATOM 925 C C . ARG A 1 117 ? -2.992 -6.416 22.224 1.00 40.19 117 ARG A C 1
ATOM 927 O O . ARG A 1 117 ? -4.057 -5.852 22.433 1.00 40.19 117 ARG A O 1
ATOM 934 N N . THR A 1 118 ? -2.758 -7.033 21.070 1.00 47.56 118 THR A N 1
ATOM 935 C CA . THR A 1 118 ? -3.864 -7.511 20.255 1.00 47.56 118 THR A CA 1
ATOM 936 C C . THR A 1 118 ? -4.480 -8.632 21.076 1.00 47.56 118 THR A C 1
ATOM 938 O O . THR A 1 118 ? -3.809 -9.614 21.398 1.00 47.56 118 THR A O 1
ATOM 941 N N . GLY A 1 119 ? -5.717 -8.434 21.538 1.00 50.44 119 GLY A N 1
ATOM 942 C CA . GLY A 1 119 ? -6.438 -9.465 22.277 1.00 50.44 119 GLY A CA 1
ATOM 943 C C . GLY A 1 119 ? -6.324 -10.780 21.510 1.00 50.44 119 GLY A C 1
ATOM 944 O O . GLY A 1 119 ? -6.673 -10.833 20.329 1.00 50.44 119 GLY A O 1
ATOM 945 N N . LYS A 1 120 ? -5.740 -11.809 22.140 1.00 52.53 120 LYS A N 1
ATOM 946 C CA . LYS A 1 120 ? -5.610 -13.129 21.518 1.00 52.53 120 LYS A CA 1
ATOM 947 C C . LYS A 1 120 ? -7.007 -13.561 21.087 1.00 52.53 120 LYS A C 1
ATOM 949 O O . LYS A 1 120 ? -7.934 -13.516 21.895 1.00 52.53 120 LYS A O 1
ATOM 954 N N . ARG A 1 121 ? -7.148 -13.960 19.820 1.00 54.72 121 ARG A N 1
ATOM 955 C CA . ARG A 1 121 ? -8.398 -14.521 19.299 1.00 54.72 121 ARG A CA 1
ATOM 956 C C . ARG A 1 121 ? -8.856 -15.617 20.277 1.00 54.72 121 ARG A C 1
ATOM 958 O O . ARG A 1 121 ? -8.013 -16.438 20.658 1.00 54.72 121 ARG A O 1
ATOM 965 N N . PRO A 1 122 ? -10.124 -15.634 20.726 1.00 58.03 122 PRO A N 1
ATOM 966 C CA . PRO A 1 122 ? -10.604 -16.686 21.612 1.00 58.03 122 PRO A CA 1
ATOM 967 C C . PRO A 1 122 ? -10.276 -18.049 20.994 1.00 58.03 122 PRO A C 1
ATOM 969 O O . PRO A 1 122 ? -10.660 -18.303 19.848 1.00 58.03 122 PRO A O 1
ATOM 972 N N . ARG A 1 123 ? -9.539 -18.904 21.723 1.00 57.59 123 ARG A N 1
ATOM 973 C CA . ARG A 1 123 ? -8.996 -20.179 21.204 1.00 57.59 123 ARG A CA 1
ATOM 974 C C . ARG A 1 123 ? -10.068 -21.047 20.529 1.00 57.59 123 ARG A C 1
ATOM 976 O O . ARG A 1 123 ? -9.785 -21.660 19.506 1.00 57.59 123 ARG A O 1
ATOM 983 N N . LYS A 1 124 ? -11.308 -21.003 21.035 1.00 56.72 124 LYS A N 1
ATOM 984 C CA . LYS A 1 124 ? -12.472 -21.715 20.480 1.00 56.72 124 LYS A CA 1
ATOM 985 C C . LYS A 1 124 ? -12.774 -21.377 19.011 1.00 56.72 124 LYS A C 1
ATOM 987 O O . LYS A 1 124 ? -13.183 -22.251 18.265 1.00 56.72 124 LYS A O 1
ATOM 992 N N . SER A 1 125 ? -12.534 -20.142 18.570 1.00 54.12 125 SER A N 1
ATOM 993 C CA . SER A 1 125 ? -12.822 -19.730 17.183 1.00 54.12 125 SER A CA 1
ATOM 994 C C . SER A 1 125 ? -11.773 -20.194 16.166 1.00 54.12 125 SER A C 1
ATOM 996 O O . SER A 1 125 ? -12.034 -20.185 14.968 1.00 54.12 125 SER A O 1
ATOM 998 N N . VAL A 1 126 ? -10.572 -20.571 16.617 1.00 54.88 126 VAL A N 1
ATOM 999 C CA . VAL A 1 126 ? -9.502 -21.033 15.718 1.00 54.88 126 VAL A CA 1
ATOM 1000 C C . VAL A 1 126 ? -9.680 -22.516 15.401 1.00 54.88 126 VAL A C 1
ATOM 1002 O O . VAL A 1 126 ? -9.532 -22.901 14.247 1.00 54.88 126 VAL A O 1
ATOM 1005 N N . SER A 1 127 ? -10.058 -23.334 16.390 1.00 58.69 127 SER A N 1
ATOM 1006 C CA . SER A 1 127 ? -10.268 -24.772 16.182 1.00 58.69 127 SER A CA 1
ATOM 1007 C C . SER A 1 127 ? -11.499 -25.072 15.324 1.00 58.69 127 SER A C 1
ATOM 1009 O O . SER A 1 127 ? -11.441 -25.957 14.482 1.00 58.69 127 SER A O 1
ATOM 1011 N N . MET A 1 128 ? -12.587 -24.305 15.467 1.00 57.53 128 MET A N 1
ATOM 1012 C CA . MET A 1 128 ? -13.837 -24.543 14.722 1.00 57.53 128 MET A CA 1
ATOM 1013 C C . MET A 1 128 ? -13.784 -24.170 13.229 1.00 57.53 128 MET A C 1
ATOM 1015 O O . MET A 1 128 ? -14.740 -24.440 12.500 1.00 57.53 128 MET A O 1
ATOM 1019 N N . ASN A 1 129 ? -12.706 -23.524 12.779 1.00 57.94 129 ASN A N 1
ATOM 1020 C CA . ASN A 1 129 ? -12.591 -22.974 11.426 1.00 57.94 129 ASN A CA 1
ATOM 1021 C C . ASN A 1 129 ? -11.524 -23.665 10.563 1.00 57.94 129 ASN A C 1
ATOM 1023 O O . ASN A 1 129 ? -11.355 -23.304 9.398 1.00 57.94 129 ASN A O 1
ATOM 1027 N N . PHE A 1 130 ? -10.815 -24.662 11.097 1.00 52.78 130 PHE A N 1
ATOM 1028 C CA . PHE A 1 130 ? -9.919 -25.484 10.285 1.00 52.78 130 PHE A CA 1
ATOM 1029 C C . PHE A 1 130 ? -10.750 -26.339 9.313 1.00 52.78 130 PHE A C 1
ATOM 1031 O O . PHE A 1 130 ? -11.621 -27.088 9.737 1.00 52.78 130 PHE A O 1
ATOM 1038 N N . GLY A 1 131 ? -10.507 -26.189 8.007 1.00 65.75 131 GLY A N 1
ATOM 1039 C CA . GLY A 1 131 ? -11.146 -26.987 6.948 1.00 65.75 131 GLY A CA 1
ATOM 1040 C C . GLY A 1 131 ? -12.428 -26.412 6.332 1.00 65.75 131 GLY A C 1
ATOM 1041 O O . GLY A 1 131 ? -12.860 -26.907 5.300 1.00 65.75 131 GLY A O 1
ATOM 1042 N N . LYS A 1 132 ? -13.014 -25.342 6.885 1.00 71.44 132 LYS A N 1
ATOM 1043 C CA . LYS A 1 132 ? -14.221 -24.736 6.293 1.00 71.44 132 LYS A CA 1
ATOM 1044 C C . LYS A 1 132 ? -13.899 -23.943 5.030 1.00 71.44 132 LYS A C 1
ATOM 1046 O O . LYS A 1 132 ? -12.779 -23.441 4.879 1.00 71.44 132 LYS A O 1
ATOM 1051 N N . ASP A 1 133 ? -14.877 -23.860 4.134 1.00 75.81 133 ASP A N 1
ATOM 1052 C CA . ASP A 1 133 ? -14.796 -23.094 2.896 1.00 75.81 133 ASP A CA 1
ATOM 1053 C C . ASP A 1 133 ? -14.623 -21.600 3.219 1.00 75.81 133 ASP A C 1
ATOM 1055 O O . ASP A 1 133 ? -15.448 -20.988 3.898 1.00 75.81 133 ASP A O 1
ATOM 1059 N N . THR A 1 134 ? -13.482 -21.038 2.821 1.00 76.19 134 THR A N 1
ATOM 1060 C CA . THR A 1 134 ? -13.096 -19.647 3.106 1.00 76.19 134 THR A CA 1
ATOM 1061 C C . THR A 1 134 ? -13.446 -18.704 1.963 1.00 76.19 134 THR A C 1
ATOM 1063 O O . THR A 1 134 ? -13.164 -17.514 2.063 1.00 76.19 134 THR A O 1
ATOM 1066 N N . THR A 1 135 ? -14.053 -19.203 0.884 1.00 80.31 135 THR A N 1
ATOM 1067 C CA . THR A 1 135 ? -14.372 -18.415 -0.318 1.00 80.31 135 THR A CA 1
ATOM 1068 C C . THR A 1 135 ? -15.264 -17.205 -0.024 1.00 80.31 135 THR A C 1
ATOM 1070 O O . THR A 1 135 ? -15.088 -16.155 -0.641 1.00 80.31 135 THR A O 1
ATOM 1073 N N . ALA A 1 136 ? -16.154 -17.313 0.967 1.00 85.75 136 ALA A N 1
ATOM 1074 C CA . ALA A 1 136 ? -17.045 -16.239 1.412 1.00 85.75 136 ALA A CA 1
ATOM 1075 C C . ALA A 1 136 ? -16.494 -15.393 2.582 1.00 85.75 136 ALA A C 1
ATOM 1077 O O . ALA A 1 136 ? -17.224 -14.575 3.144 1.00 85.75 136 ALA A O 1
ATOM 1078 N N . LEU A 1 137 ? -15.236 -15.585 2.996 1.00 89.69 137 LEU A N 1
ATOM 1079 C CA . LEU A 1 137 ? -14.660 -14.859 4.128 1.00 89.69 137 LEU A CA 1
ATOM 1080 C C . LEU A 1 137 ? -14.366 -13.399 3.749 1.00 89.69 137 LEU A C 1
ATOM 1082 O O . LEU A 1 137 ? -13.494 -13.118 2.923 1.00 89.69 137 LEU A O 1
ATOM 1086 N N . LYS A 1 138 ? -15.025 -12.457 4.428 1.00 91.75 138 LYS A N 1
ATOM 1087 C CA . LYS A 1 138 ? -14.693 -11.032 4.376 1.00 91.75 138 LYS A CA 1
ATOM 1088 C C . LYS A 1 138 ? -13.827 -10.616 5.563 1.00 91.75 138 LYS A C 1
ATOM 1090 O O . LYS A 1 138 ? -13.945 -11.135 6.677 1.00 91.75 138 LYS A O 1
ATOM 1095 N N . MET A 1 139 ? -12.955 -9.641 5.330 1.00 91.19 139 MET A N 1
ATOM 1096 C CA . MET A 1 139 ? -12.023 -9.131 6.329 1.00 91.19 139 MET A CA 1
ATOM 1097 C C . MET A 1 139 ? -12.420 -7.717 6.751 1.00 91.19 139 MET A C 1
ATOM 1099 O O . MET A 1 139 ? -12.476 -6.808 5.926 1.00 91.19 139 MET A O 1
ATOM 1103 N N . LEU A 1 140 ? -12.629 -7.519 8.048 1.00 93.00 140 LEU A N 1
ATOM 1104 C CA . LEU A 1 140 ? -12.773 -6.198 8.648 1.00 93.00 140 LEU A CA 1
ATOM 1105 C C . LEU A 1 140 ? -11.425 -5.476 8.746 1.00 93.00 140 LEU A C 1
ATOM 1107 O O . LEU A 1 140 ? -10.383 -6.141 8.780 1.00 93.00 140 LEU A O 1
ATOM 1111 N N . PRO A 1 141 ? -11.425 -4.135 8.854 1.00 88.94 141 PRO A N 1
ATOM 1112 C CA . PRO A 1 141 ? -10.224 -3.348 9.095 1.00 88.94 141 PRO A CA 1
ATOM 1113 C C . PRO A 1 141 ? -9.405 -3.851 10.296 1.00 88.94 141 PRO A C 1
ATOM 1115 O O . PRO A 1 141 ? -9.923 -4.544 11.173 1.00 88.94 141 PRO A O 1
ATOM 1118 N N . PRO A 1 142 ? -8.108 -3.517 10.377 1.00 88.81 142 PRO A N 1
ATOM 1119 C CA . PRO A 1 142 ? -7.318 -3.856 11.548 1.00 88.81 142 PRO A CA 1
ATOM 1120 C C . PRO A 1 142 ? -7.920 -3.279 12.832 1.00 88.81 142 PRO A C 1
ATOM 1122 O O . PRO A 1 142 ? -8.160 -2.079 12.933 1.00 88.81 142 PRO A O 1
ATOM 1125 N N . GLY A 1 143 ? -8.118 -4.134 13.832 1.00 90.62 143 GLY A N 1
ATOM 1126 C CA . GLY A 1 143 ? -8.755 -3.753 15.088 1.00 90.62 143 GLY A CA 1
ATOM 1127 C C . GLY A 1 143 ? -8.631 -4.827 16.163 1.00 90.62 143 GLY A C 1
ATOM 1128 O O . GLY A 1 143 ? -7.873 -5.790 16.038 1.00 90.62 143 GLY A O 1
ATOM 1129 N N . THR A 1 144 ? -9.383 -4.658 17.248 1.00 92.75 144 THR A N 1
ATOM 1130 C CA . THR A 1 144 ? -9.532 -5.674 18.299 1.00 92.75 144 THR A CA 1
ATOM 1131 C C . THR A 1 144 ? -11.013 -5.909 18.568 1.00 92.75 144 THR A C 1
ATOM 1133 O O . THR A 1 144 ? -11.815 -4.995 18.386 1.00 92.75 144 THR A O 1
ATOM 1136 N N . PHE A 1 145 ? -11.381 -7.103 19.042 1.00 93.94 145 PHE A N 1
ATOM 1137 C CA . PHE A 1 145 ? -12.760 -7.400 19.460 1.00 93.94 145 PHE A CA 1
ATOM 1138 C C . PHE A 1 145 ? -13.282 -6.375 20.473 1.00 93.94 145 PHE A C 1
ATOM 1140 O O . PHE A 1 145 ? -14.411 -5.915 20.362 1.00 93.94 145 PHE A O 1
ATOM 1147 N N . THR A 1 146 ? -12.431 -5.952 21.411 1.00 94.50 146 THR A N 1
ATOM 1148 C CA . THR A 1 146 ? -12.760 -4.906 22.385 1.00 94.50 146 THR A CA 1
ATOM 1149 C C . THR A 1 146 ? -13.059 -3.563 21.719 1.00 94.50 146 THR A C 1
ATOM 1151 O O . THR A 1 146 ? -13.978 -2.876 22.147 1.00 94.50 146 THR A O 1
ATOM 1154 N N . GLY A 1 147 ? -12.327 -3.196 20.662 1.00 92.56 147 GLY A N 1
ATOM 1155 C CA . GLY A 1 147 ? -12.585 -1.973 19.899 1.00 92.56 147 GLY A CA 1
ATOM 1156 C C . GLY A 1 147 ? -13.934 -2.007 19.179 1.00 92.56 147 GLY A C 1
ATOM 1157 O O . GLY A 1 147 ? -14.711 -1.067 19.298 1.00 92.56 147 GLY A O 1
ATOM 1158 N N . TYR A 1 148 ? -14.258 -3.113 18.506 1.00 96.12 148 TYR A N 1
ATOM 1159 C CA . TYR A 1 148 ? -15.565 -3.275 17.855 1.00 96.12 148 TYR A CA 1
ATOM 1160 C C . TYR A 1 148 ? -16.720 -3.318 18.857 1.00 96.12 148 TYR A C 1
ATOM 1162 O O . TYR A 1 148 ? -17.761 -2.715 18.621 1.00 96.12 148 TYR A O 1
ATOM 1170 N N . LEU A 1 149 ? -16.521 -3.964 20.007 1.00 96.50 149 LEU A N 1
ATOM 1171 C CA . LEU A 1 149 ? -17.490 -3.933 21.096 1.00 96.50 149 LEU A CA 1
ATOM 1172 C C . LEU A 1 149 ? -17.701 -2.516 21.641 1.00 96.50 149 LEU A C 1
ATOM 1174 O O . LEU A 1 149 ? -18.825 -2.153 21.975 1.00 96.50 149 LEU A O 1
ATOM 1178 N N . ALA A 1 150 ? -16.634 -1.723 21.758 1.00 94.75 150 ALA A N 1
ATOM 1179 C CA . ALA A 1 150 ? -16.741 -0.338 22.199 1.00 94.75 150 ALA A CA 1
ATOM 1180 C C . ALA A 1 150 ? -17.585 0.490 21.218 1.00 94.75 150 ALA A C 1
ATOM 1182 O O . ALA A 1 150 ? -18.448 1.231 21.672 1.00 94.75 150 ALA A O 1
ATOM 1183 N N . LEU A 1 151 ? -17.412 0.298 19.903 1.00 95.62 151 LEU A N 1
ATOM 1184 C CA . LEU A 1 151 ? -18.253 0.932 18.877 1.00 95.62 151 LEU A CA 1
ATOM 1185 C C . LEU A 1 151 ? -19.726 0.522 19.003 1.00 95.62 151 LEU A C 1
ATOM 1187 O O . LEU A 1 151 ? -20.607 1.377 19.000 1.00 95.62 151 LEU A O 1
ATOM 1191 N N . LEU A 1 152 ? -19.995 -0.775 19.172 1.00 96.38 152 LEU A N 1
ATOM 1192 C CA . LEU A 1 152 ? -21.351 -1.284 19.385 1.00 96.38 152 LEU A CA 1
ATOM 1193 C C . LEU A 1 152 ? -22.000 -0.680 20.639 1.00 96.38 152 LEU A C 1
ATOM 1195 O O . LEU A 1 152 ? -23.145 -0.242 20.595 1.00 96.38 152 LEU A O 1
ATOM 1199 N N . ASN A 1 153 ? -21.276 -0.643 21.758 1.00 96.12 153 ASN A N 1
ATOM 1200 C CA . ASN A 1 153 ? -21.793 -0.075 23.001 1.00 96.12 153 ASN A CA 1
ATOM 1201 C C . ASN A 1 153 ? -21.977 1.447 22.910 1.00 96.12 153 ASN A C 1
ATOM 1203 O O . ASN A 1 153 ? -22.937 1.953 23.478 1.00 96.12 153 ASN A O 1
ATOM 1207 N N . ALA A 1 154 ? -21.112 2.158 22.181 1.00 93.88 154 ALA A N 1
ATOM 1208 C CA . ALA A 1 154 ? -21.268 3.589 21.927 1.00 93.88 154 ALA A CA 1
ATOM 1209 C C . ALA A 1 154 ? -22.511 3.888 21.076 1.00 93.88 154 ALA A C 1
ATOM 1211 O O . ALA A 1 154 ? -23.193 4.866 21.326 1.00 93.88 154 ALA A O 1
ATOM 1212 N N . ARG A 1 155 ? -22.871 3.019 20.124 1.00 94.69 155 ARG A N 1
ATOM 1213 C CA . ARG A 1 155 ? -24.105 3.169 19.333 1.00 94.69 155 ARG A CA 1
ATOM 1214 C C . ARG A 1 155 ? -25.387 2.926 20.141 1.00 94.69 155 ARG A C 1
ATOM 1216 O O . ARG A 1 155 ? -26.465 3.326 19.717 1.00 94.69 155 ARG A O 1
ATOM 1223 N N . ARG A 1 156 ? -25.294 2.241 21.285 1.00 94.00 156 ARG A N 1
ATOM 1224 C CA . ARG A 1 156 ? -26.433 1.876 22.145 1.00 94.00 156 ARG A CA 1
ATOM 1225 C C . ARG A 1 156 ? -26.516 2.769 23.389 1.00 94.00 156 ARG A C 1
ATOM 1227 O O . ARG A 1 156 ? -26.684 2.246 24.492 1.00 94.00 156 ARG A O 1
ATOM 1234 N N . GLU A 1 157 ? -26.372 4.086 23.231 1.00 89.88 157 GLU A N 1
ATOM 1235 C CA . GLU A 1 157 ? -26.484 5.034 24.350 1.00 89.88 157 GLU A CA 1
ATOM 1236 C C . GLU A 1 157 ? -27.771 4.789 25.161 1.00 89.88 157 GLU A C 1
ATOM 1238 O O . GLU A 1 157 ? -28.849 4.580 24.607 1.00 89.88 157 GLU A O 1
ATOM 1243 N N . GLY A 1 158 ? -27.641 4.726 26.491 1.00 88.25 158 GLY A N 1
ATOM 1244 C CA . GLY A 1 158 ? -28.763 4.505 27.413 1.00 88.25 158 GLY A CA 1
ATOM 1245 C C . GLY A 1 158 ? -29.244 3.054 27.579 1.00 88.25 158 GLY A C 1
ATOM 1246 O O . GLY A 1 158 ? -30.057 2.801 28.465 1.00 88.25 158 GLY A O 1
ATOM 1247 N N . LYS A 1 159 ? -28.743 2.082 26.801 1.00 90.25 159 LYS A N 1
ATOM 1248 C CA . LYS A 1 159 ? -29.075 0.653 26.979 1.00 90.25 159 LYS A CA 1
ATOM 1249 C C . LYS A 1 159 ? -28.012 -0.102 27.782 1.00 90.25 159 LYS A C 1
ATOM 1251 O O . LYS A 1 159 ? -26.855 0.303 27.892 1.00 90.25 159 LYS A O 1
ATOM 1256 N N . ASP A 1 160 ? -28.395 -1.273 28.288 1.00 93.81 160 ASP A N 1
ATOM 1257 C CA . ASP A 1 160 ? -27.479 -2.209 28.937 1.00 93.81 160 ASP A CA 1
ATOM 1258 C C . ASP A 1 160 ? -26.255 -2.534 28.061 1.00 93.81 160 ASP A C 1
ATOM 1260 O O . ASP A 1 160 ? -26.386 -3.049 26.939 1.00 93.81 160 ASP A O 1
ATOM 1264 N N . LYS A 1 161 ? -25.058 -2.335 28.628 1.00 95.44 161 LYS A N 1
ATOM 1265 C CA . LYS A 1 161 ? -23.776 -2.649 27.980 1.00 95.44 161 LYS A CA 1
ATOM 1266 C C . LYS A 1 161 ? -23.668 -4.140 27.650 1.00 95.44 161 LYS A C 1
ATOM 1268 O O . LYS A 1 161 ? -23.944 -5.009 28.482 1.00 95.44 161 LYS A O 1
ATOM 1273 N N . ILE A 1 162 ? -23.205 -4.442 26.440 1.00 96.50 162 ILE A N 1
ATOM 1274 C CA . ILE A 1 162 ? -22.918 -5.808 25.999 1.00 96.50 162 ILE A CA 1
ATOM 1275 C C . ILE A 1 162 ? -21.540 -6.212 26.525 1.00 96.50 162 ILE A C 1
ATOM 1277 O O . ILE A 1 162 ? -20.566 -5.461 26.428 1.00 96.50 162 ILE A O 1
ATOM 1281 N N . SER A 1 163 ? -21.459 -7.416 27.094 1.00 96.00 163 SER A N 1
ATOM 1282 C CA . SER A 1 163 ? -20.196 -7.968 27.584 1.00 96.00 163 SER A CA 1
ATOM 1283 C C . SER A 1 163 ? -19.342 -8.514 26.436 1.00 96.00 163 SER A C 1
ATOM 1285 O O . SER A 1 163 ? -19.852 -9.068 25.461 1.00 96.00 163 SER A O 1
ATOM 1287 N N . LEU A 1 164 ? -18.016 -8.442 26.584 1.00 95.75 164 LEU A N 1
ATOM 1288 C CA . LEU A 1 164 ? -17.078 -8.994 25.599 1.00 95.75 164 LEU A CA 1
ATOM 1289 C C . LEU A 1 164 ? -17.226 -10.507 25.415 1.00 95.75 164 LEU A C 1
ATOM 1291 O O . LEU A 1 164 ? -16.993 -11.018 24.323 1.00 95.75 164 LEU A O 1
ATOM 1295 N N . LYS A 1 165 ? -17.633 -11.221 26.469 1.00 94.38 165 LYS A N 1
ATOM 1296 C CA . LYS A 1 165 ? -17.900 -12.659 26.402 1.00 94.38 165 LYS A CA 1
ATOM 1297 C C . LYS A 1 165 ? -19.042 -12.956 25.425 1.00 94.38 165 LYS A C 1
ATOM 1299 O O . LYS A 1 165 ? -18.824 -13.711 24.485 1.00 94.38 165 LYS A O 1
ATOM 1304 N N . MET A 1 166 ? -20.187 -12.290 25.595 1.00 95.19 166 MET A N 1
ATOM 1305 C CA . MET A 1 166 ? -21.350 -12.437 24.712 1.00 95.19 166 MET A CA 1
ATOM 1306 C C . MET A 1 166 ? -21.018 -12.049 23.267 1.00 95.19 166 MET A C 1
ATOM 1308 O O . MET A 1 166 ? -21.351 -12.784 22.345 1.00 95.19 166 MET A O 1
ATOM 1312 N N . PHE A 1 167 ? -20.303 -10.937 23.064 1.00 96.44 167 PHE A N 1
ATOM 1313 C CA . PHE A 1 167 ? -19.875 -10.512 21.728 1.00 96.44 167 PHE A CA 1
ATOM 1314 C C . PHE A 1 167 ? -19.015 -11.573 21.025 1.00 96.44 167 PHE A C 1
ATOM 1316 O O . PHE A 1 167 ? -19.238 -11.886 19.859 1.00 96.44 167 PHE A O 1
ATOM 1323 N N . ASN A 1 168 ? -18.051 -12.159 21.740 1.00 94.69 168 ASN A N 1
ATOM 1324 C CA . ASN A 1 168 ? -17.187 -13.206 21.196 1.00 94.69 168 ASN A CA 1
ATOM 1325 C C . ASN A 1 168 ? -17.935 -14.517 20.918 1.00 94.69 168 ASN A C 1
ATOM 1327 O O . ASN A 1 168 ? -17.579 -15.209 19.967 1.00 94.69 168 ASN A O 1
ATOM 1331 N N . GLU A 1 169 ? -18.921 -14.871 21.746 1.00 93.31 169 GLU A N 1
ATOM 1332 C CA . GLU A 1 169 ? -19.769 -16.053 21.549 1.00 93.31 169 GLU A CA 1
ATOM 1333 C C . GLU A 1 169 ? -20.601 -15.905 20.268 1.00 93.31 169 GLU A C 1
ATOM 1335 O O . GLU A 1 169 ? -20.440 -16.718 19.360 1.00 93.31 169 GLU A O 1
ATOM 1340 N N . VAL A 1 170 ? -21.354 -14.804 20.129 1.00 95.25 170 VAL A N 1
ATOM 1341 C CA . VAL A 1 170 ? -22.155 -14.513 18.924 1.00 95.25 170 VAL A CA 1
ATOM 1342 C C . VAL A 1 170 ? -21.276 -14.424 17.676 1.00 95.25 170 VAL A C 1
ATOM 1344 O O . VAL A 1 170 ? -21.615 -14.978 16.631 1.00 95.25 170 VAL A O 1
ATOM 1347 N N . TRP A 1 171 ? -20.109 -13.777 17.775 1.00 95.38 171 TRP A N 1
ATOM 1348 C CA . TRP A 1 171 ? -19.167 -13.730 16.660 1.00 95.38 171 TRP A CA 1
ATOM 1349 C C . TRP A 1 171 ? -18.728 -15.129 16.239 1.00 95.38 171 TRP A C 1
ATOM 1351 O O . TRP A 1 171 ? -18.760 -15.447 15.054 1.00 95.38 171 TRP A O 1
ATOM 1361 N N . ALA A 1 172 ? -18.256 -15.949 17.181 1.00 92.06 172 ALA A N 1
ATOM 1362 C CA . ALA A 1 172 ? -17.711 -17.266 16.871 1.00 92.06 172 ALA A CA 1
ATOM 1363 C C . ALA A 1 172 ? -18.771 -18.191 16.263 1.00 92.06 172 ALA A C 1
ATOM 1365 O O . ALA A 1 172 ? -18.453 -18.922 15.328 1.00 92.06 172 ALA A O 1
ATOM 1366 N N . GLU A 1 173 ? -20.001 -18.121 16.771 1.00 92.69 173 GLU A N 1
ATOM 1367 C CA . GLU A 1 173 ? -21.131 -18.937 16.337 1.00 92.69 173 GLU A CA 1
ATOM 1368 C C . GLU A 1 173 ? -21.671 -18.507 14.967 1.00 92.69 173 GLU A C 1
ATOM 1370 O O . GLU A 1 173 ? -21.731 -19.320 14.049 1.00 92.69 173 GLU A O 1
ATOM 1375 N N . SER A 1 174 ? -22.010 -17.225 14.799 1.00 94.56 174 SER A N 1
ATOM 1376 C CA . SER A 1 174 ? -22.726 -16.742 13.606 1.00 94.56 174 SER A CA 1
ATOM 1377 C C . SER A 1 174 ? -21.807 -16.226 12.492 1.00 94.56 174 SER A C 1
ATOM 1379 O O . SER A 1 174 ? -22.129 -16.339 11.311 1.00 94.56 174 SER A O 1
ATOM 1381 N N . PHE A 1 175 ? -20.647 -15.662 12.842 1.00 94.75 175 PHE A N 1
ATOM 1382 C CA . PHE A 1 175 ? -19.768 -14.953 11.898 1.00 94.75 175 PHE A CA 1
ATOM 1383 C C . PHE A 1 175 ? -18.363 -15.546 11.797 1.00 94.75 175 PHE A C 1
ATOM 1385 O O . PHE A 1 175 ? -17.562 -15.081 10.989 1.00 94.75 175 PHE A O 1
ATOM 1392 N N . GLY A 1 176 ? -18.043 -16.590 12.567 1.00 91.25 176 GLY A N 1
ATOM 1393 C CA . GLY A 1 176 ? -16.690 -17.137 12.669 1.00 91.25 176 GLY A CA 1
ATOM 1394 C C . GLY A 1 176 ? -16.089 -17.570 11.329 1.00 91.25 176 GLY A C 1
ATOM 1395 O O . GLY A 1 176 ? -14.870 -17.496 11.172 1.00 91.25 176 GLY A O 1
ATOM 1396 N N . THR A 1 177 ? -16.934 -17.976 10.381 1.00 90.19 177 THR A N 1
ATOM 1397 C CA . THR A 1 177 ? -16.570 -18.446 9.035 1.00 90.19 177 THR A CA 1
ATOM 1398 C C . THR A 1 177 ? -16.659 -17.370 7.954 1.00 90.19 177 THR A C 1
ATOM 1400 O O . THR A 1 177 ? -16.029 -17.512 6.912 1.00 90.19 177 THR A O 1
ATOM 1403 N N . ARG A 1 178 ? -17.428 -16.299 8.188 1.00 93.12 178 ARG A N 1
ATOM 1404 C CA . ARG A 1 178 ? -17.730 -15.250 7.195 1.00 93.12 178 ARG A CA 1
ATOM 1405 C C . ARG A 1 178 ? -16.993 -13.944 7.462 1.00 93.12 178 ARG A C 1
ATOM 1407 O O . ARG A 1 178 ? -16.809 -13.149 6.548 1.00 93.12 178 ARG A O 1
ATOM 1414 N N . LEU A 1 179 ? -16.546 -13.725 8.698 1.00 94.00 179 LEU A N 1
ATOM 1415 C CA . LEU A 1 179 ? -15.945 -12.473 9.131 1.00 94.00 179 LEU A CA 1
ATOM 1416 C C . LEU A 1 179 ? -14.675 -12.709 9.952 1.00 94.00 179 LEU A C 1
ATOM 1418 O O . LEU A 1 179 ? -14.662 -13.422 10.963 1.00 94.00 179 LEU A O 1
ATOM 1422 N N . ALA A 1 180 ? -13.595 -12.047 9.557 1.00 93.25 180 ALA A N 1
ATOM 1423 C CA . ALA A 1 180 ? -12.350 -12.029 10.313 1.00 93.25 180 ALA A CA 1
ATOM 1424 C C . ALA A 1 180 ? -11.780 -10.612 10.410 1.00 93.25 180 ALA A C 1
ATOM 1426 O O . ALA A 1 180 ? -11.987 -9.776 9.540 1.00 93.25 180 ALA A O 1
ATOM 1427 N N . ILE A 1 181 ? -11.055 -10.325 11.490 1.00 91.94 181 ILE A N 1
ATOM 1428 C CA . ILE A 1 181 ? -10.383 -9.034 11.672 1.00 91.94 181 ILE A CA 1
ATOM 1429 C C . ILE A 1 181 ? -9.029 -9.102 10.970 1.00 91.94 181 ILE A C 1
ATOM 1431 O O . ILE A 1 181 ? -8.249 -10.027 11.225 1.00 91.94 181 ILE A O 1
ATOM 1435 N N . ARG A 1 182 ? -8.729 -8.128 10.103 1.00 86.12 182 ARG A N 1
ATOM 1436 C CA . ARG A 1 182 ? -7.427 -8.044 9.432 1.00 86.12 182 ARG A CA 1
ATOM 1437 C C . ARG A 1 182 ? -6.321 -7.955 10.486 1.00 86.12 182 ARG A C 1
ATOM 1439 O O . ARG A 1 182 ? -6.418 -7.142 11.409 1.00 86.12 182 ARG A O 1
ATOM 1446 N N . PRO A 1 183 ? -5.260 -8.777 10.389 1.00 82.75 183 PRO A N 1
ATOM 1447 C CA . PRO A 1 183 ? -4.111 -8.587 11.255 1.00 82.75 183 PRO A CA 1
ATOM 1448 C C . PRO A 1 183 ? -3.578 -7.170 11.047 1.00 82.75 183 PRO A C 1
ATOM 1450 O O . PRO A 1 183 ? -3.599 -6.643 9.932 1.00 82.75 183 PRO A O 1
ATOM 1453 N N . VAL A 1 184 ? -3.099 -6.545 12.124 1.00 77.56 184 VAL A N 1
ATOM 1454 C CA . VAL A 1 184 ? -2.424 -5.247 12.022 1.00 77.56 184 VAL A CA 1
ATOM 1455 C C . VAL A 1 184 ? -1.333 -5.385 10.971 1.00 77.56 184 VAL A C 1
ATOM 1457 O O . VAL A 1 184 ? -0.501 -6.290 11.077 1.00 77.56 184 VAL A O 1
ATOM 1460 N N . SER A 1 185 ? -1.388 -4.539 9.940 1.00 67.56 185 SER A N 1
ATOM 1461 C CA . SER A 1 185 ? -0.521 -4.699 8.782 1.00 67.56 185 SER A CA 1
ATOM 1462 C C . SER A 1 185 ? 0.935 -4.779 9.220 1.00 67.56 185 SER A C 1
ATOM 1464 O O . SER A 1 185 ? 1.375 -3.996 10.066 1.00 67.56 185 SER A O 1
ATOM 1466 N N . ARG A 1 186 ? 1.688 -5.698 8.615 1.00 61.91 186 ARG A N 1
ATOM 1467 C CA . ARG A 1 186 ? 3.143 -5.779 8.793 1.00 61.91 186 ARG A CA 1
ATOM 1468 C C . ARG A 1 186 ? 3.892 -4.668 8.053 1.00 61.91 186 ARG A C 1
ATOM 1470 O O . ARG A 1 186 ? 5.112 -4.630 8.133 1.00 61.91 186 ARG A O 1
ATOM 1477 N N . HIS A 1 187 ? 3.183 -3.783 7.346 1.00 68.69 187 HIS A N 1
ATOM 1478 C CA . HIS A 1 187 ? 3.794 -2.613 6.728 1.00 68.69 187 HIS A CA 1
ATOM 1479 C C . HIS A 1 187 ? 4.550 -1.802 7.779 1.00 68.69 187 HIS A C 1
ATOM 1481 O O . HIS A 1 187 ? 4.077 -1.631 8.910 1.00 68.69 187 HIS A O 1
ATOM 1487 N N . ALA A 1 188 ? 5.733 -1.331 7.390 1.00 77.31 188 ALA A N 1
ATOM 1488 C CA . ALA A 1 188 ? 6.515 -0.427 8.207 1.00 77.31 188 ALA A CA 1
ATOM 1489 C C . ALA A 1 188 ? 5.647 0.775 8.604 1.00 77.31 188 ALA A C 1
ATOM 1491 O O . ALA A 1 188 ? 4.831 1.271 7.823 1.00 77.31 188 ALA A O 1
ATOM 1492 N N . LEU A 1 189 ? 5.786 1.217 9.853 1.00 83.50 189 LEU A N 1
ATOM 1493 C CA . LEU A 1 189 ? 5.118 2.434 10.293 1.00 83.50 189 LEU A CA 1
ATOM 1494 C C . LEU A 1 189 ? 5.723 3.611 9.526 1.00 83.50 189 LEU A C 1
ATOM 1496 O O . LEU A 1 189 ? 6.943 3.736 9.464 1.00 83.50 189 LEU A O 1
ATOM 1500 N N . CYS A 1 190 ? 4.874 4.482 8.982 1.00 90.44 190 CYS A N 1
ATOM 1501 C CA . CYS A 1 190 ? 5.331 5.722 8.365 1.00 90.44 190 CYS A CA 1
ATOM 1502 C C . CYS A 1 190 ? 6.131 6.539 9.396 1.00 90.44 190 CYS A C 1
ATOM 1504 O O . CYS A 1 190 ? 5.624 6.857 10.479 1.00 90.44 190 CYS A O 1
ATOM 1506 N N . SER A 1 191 ? 7.381 6.867 9.066 1.00 92.88 191 SER A N 1
ATOM 1507 C CA . SER A 1 191 ? 8.289 7.627 9.933 1.00 92.88 191 SER A CA 1
ATOM 1508 C C . SER A 1 191 ? 7.737 9.020 10.255 1.00 92.88 191 SER A C 1
ATOM 1510 O O . SER A 1 191 ? 7.845 9.472 11.394 1.00 92.88 191 SER A O 1
ATOM 1512 N N . VAL A 1 192 ? 7.055 9.658 9.298 1.00 95.38 192 VAL A N 1
ATOM 1513 C CA . VAL A 1 192 ? 6.387 10.959 9.471 1.00 95.38 192 VAL A CA 1
ATOM 1514 C C . VAL A 1 192 ? 5.244 10.855 10.483 1.00 95.38 192 VAL A C 1
ATOM 1516 O O . VAL A 1 192 ? 5.214 11.604 11.460 1.00 95.38 192 VAL A O 1
ATOM 1519 N N . CYS A 1 193 ? 4.362 9.857 10.341 1.00 93.94 193 CYS A N 1
ATOM 1520 C CA . CYS A 1 193 ? 3.325 9.563 11.337 1.00 93.94 193 CYS A CA 1
ATOM 1521 C C . CYS A 1 193 ? 3.916 9.343 12.739 1.00 93.94 193 CYS A C 1
ATOM 1523 O O . CYS A 1 193 ? 3.356 9.810 13.733 1.00 93.94 193 CYS A O 1
ATOM 1525 N N . LEU A 1 194 ? 5.026 8.600 12.836 1.00 95.12 194 LEU A N 1
ATOM 1526 C CA . LEU A 1 194 ? 5.695 8.349 14.111 1.00 95.12 194 LEU A CA 1
ATOM 1527 C C . LEU A 1 194 ? 6.235 9.653 14.713 1.00 95.12 194 LEU A C 1
ATOM 1529 O O . LEU A 1 194 ? 5.990 9.914 15.889 1.00 95.12 194 LEU A O 1
ATOM 1533 N N . ARG A 1 195 ? 6.896 10.492 13.907 1.00 97.31 195 ARG A N 1
ATOM 1534 C CA . ARG A 1 195 ? 7.409 11.804 14.321 1.00 97.31 195 ARG A CA 1
ATOM 1535 C C . ARG A 1 195 ? 6.292 12.699 14.850 1.00 97.31 195 ARG A C 1
ATOM 1537 O O . ARG A 1 195 ? 6.430 13.213 15.956 1.00 97.31 195 ARG A O 1
ATOM 1544 N N . HIS A 1 196 ? 5.167 12.818 14.139 1.00 96.88 196 HIS A N 1
ATOM 1545 C CA . HIS A 1 196 ? 4.025 13.599 14.624 1.00 96.88 196 HIS A CA 1
ATOM 1546 C C . HIS A 1 196 ? 3.530 13.105 15.984 1.00 96.88 196 HIS A C 1
ATOM 1548 O O . HIS A 1 196 ? 3.399 13.899 16.910 1.00 96.88 196 HIS A O 1
ATOM 1554 N N . LYS A 1 197 ? 3.336 11.791 16.143 1.00 93.94 197 LYS A N 1
ATOM 1555 C CA . LYS A 1 197 ? 2.887 11.201 17.415 1.00 93.94 197 LYS A CA 1
ATOM 1556 C C . LYS A 1 197 ? 3.861 11.442 18.564 1.00 93.94 197 LYS A C 1
ATOM 1558 O O . LYS A 1 197 ? 3.423 11.625 19.696 1.00 93.94 197 LYS A O 1
ATOM 1563 N N . LEU A 1 198 ? 5.166 11.409 18.297 1.00 96.25 198 LEU A N 1
ATOM 1564 C CA . LEU A 1 198 ? 6.182 11.694 19.308 1.00 96.25 198 LEU A CA 1
ATOM 1565 C C . LEU A 1 198 ? 6.188 13.175 19.700 1.00 96.25 198 LEU A C 1
ATOM 1567 O O . LEU A 1 198 ? 6.281 13.464 20.887 1.00 96.25 198 LEU A O 1
ATOM 1571 N N . ILE A 1 199 ? 6.035 14.092 18.740 1.00 97.38 199 ILE A N 1
ATOM 1572 C CA . ILE A 1 199 ? 5.953 15.533 19.020 1.00 97.38 199 ILE A CA 1
ATOM 1573 C C . ILE A 1 199 ? 4.690 15.847 19.828 1.00 97.38 199 ILE A C 1
ATOM 1575 O O . ILE A 1 199 ? 4.807 16.454 20.882 1.00 97.38 199 ILE A O 1
ATOM 1579 N N . ILE A 1 200 ? 3.522 15.327 19.431 1.00 95.25 200 ILE A N 1
ATOM 1580 C CA . ILE A 1 200 ? 2.254 15.495 20.171 1.00 95.25 200 ILE A CA 1
ATOM 1581 C C . ILE A 1 200 ? 2.402 15.065 21.637 1.00 95.25 200 ILE A C 1
ATOM 1583 O O . ILE A 1 200 ? 1.899 15.731 22.535 1.00 95.25 200 ILE A O 1
ATOM 1587 N N . ARG A 1 201 ? 3.110 13.957 21.897 1.00 94.00 201 ARG A N 1
ATOM 1588 C CA . ARG A 1 201 ? 3.395 13.501 23.267 1.00 94.00 201 ARG A CA 1
ATOM 1589 C C . ARG A 1 201 ? 4.360 14.424 24.011 1.00 94.00 201 ARG A C 1
ATOM 1591 O O . ARG A 1 201 ? 4.223 14.565 25.219 1.00 94.00 201 ARG A O 1
ATOM 1598 N N . LYS A 1 202 ? 5.336 15.010 23.312 1.00 97.38 202 LYS A N 1
ATOM 1599 C CA . LYS A 1 202 ? 6.322 15.935 23.888 1.00 97.38 202 LYS A CA 1
ATOM 1600 C C . LYS A 1 202 ? 5.758 17.328 24.173 1.00 97.38 202 LYS A C 1
ATOM 1602 O O . LYS A 1 202 ? 6.285 17.972 25.067 1.00 97.38 202 LYS A O 1
ATOM 1607 N N . CYS A 1 203 ? 4.703 17.768 23.481 1.00 96.25 203 CYS A N 1
ATOM 1608 C CA . CYS A 1 203 ? 4.042 19.053 23.752 1.00 96.25 203 CYS A CA 1
ATOM 1609 C C . CYS A 1 203 ? 3.492 19.155 25.190 1.00 96.25 203 CYS A C 1
ATOM 1611 O O . CYS A 1 203 ? 3.304 20.257 25.689 1.00 96.25 203 CYS A O 1
ATOM 1613 N N . GLY A 1 204 ? 3.289 18.030 25.890 1.00 93.50 204 GLY A N 1
ATOM 1614 C CA . GLY A 1 204 ? 2.946 18.033 27.313 1.00 93.50 204 GLY A CA 1
ATOM 1615 C C . GLY A 1 204 ? 1.656 18.806 27.596 1.00 93.50 204 GLY A C 1
ATOM 1616 O O . GLY A 1 204 ? 0.594 18.418 27.106 1.00 93.50 204 GLY A O 1
ATOM 1617 N N . ALA A 1 205 ? 1.776 19.872 28.393 1.00 95.88 205 ALA A N 1
ATOM 1618 C CA . ALA A 1 205 ? 0.680 20.761 28.784 1.00 95.88 205 ALA A CA 1
ATOM 1619 C C . ALA A 1 205 ? 0.462 21.952 27.827 1.00 95.88 205 ALA A C 1
ATOM 1621 O O . ALA A 1 205 ? -0.499 22.691 28.006 1.00 95.88 205 ALA A O 1
ATOM 1622 N N . ASP A 1 206 ? 1.318 22.149 26.819 1.00 98.00 206 ASP A N 1
ATOM 1623 C CA . ASP A 1 206 ? 1.117 23.195 25.812 1.00 98.00 206 ASP A CA 1
ATOM 1624 C C . ASP A 1 206 ? 0.026 22.758 24.820 1.00 98.00 206 ASP A C 1
ATOM 1626 O O . ASP A 1 206 ? 0.270 22.022 23.854 1.00 98.00 206 ASP A O 1
ATOM 1630 N N . GLU A 1 207 ? -1.209 23.176 25.103 1.00 96.75 207 GLU A N 1
ATOM 1631 C CA . GLU A 1 207 ? -2.387 22.841 24.304 1.00 96.75 207 GLU A CA 1
ATOM 1632 C C . GLU A 1 207 ? -2.318 23.427 22.890 1.00 96.75 207 GLU A C 1
ATOM 1634 O O . GLU A 1 207 ? -2.722 22.759 21.936 1.00 96.75 207 GLU A O 1
ATOM 1639 N N . VAL A 1 208 ? -1.747 24.626 22.735 1.00 98.00 208 VAL A N 1
ATOM 1640 C CA . VAL A 1 208 ? -1.659 25.320 21.444 1.00 98.00 208 VAL A CA 1
ATOM 1641 C C . VAL A 1 208 ? -0.680 24.595 20.526 1.00 98.00 208 VAL A C 1
ATOM 1643 O O . VAL A 1 208 ? -1.030 24.246 19.395 1.00 98.00 208 VAL A O 1
ATOM 1646 N N . ALA A 1 209 ? 0.527 24.290 21.013 1.00 97.62 209 ALA A N 1
ATOM 1647 C CA . ALA A 1 209 ? 1.507 23.532 20.237 1.00 97.62 209 ALA A CA 1
ATOM 1648 C C . ALA A 1 209 ? 0.984 22.134 19.879 1.00 97.62 209 ALA A C 1
ATOM 1650 O O . ALA A 1 209 ? 1.190 21.643 18.763 1.00 97.62 209 ALA A O 1
ATOM 1651 N N . ARG A 1 210 ? 0.268 21.493 20.811 1.00 97.00 210 ARG A N 1
ATOM 1652 C CA . ARG A 1 210 ? -0.344 20.185 20.585 1.00 97.00 210 ARG A CA 1
ATOM 1653 C C . ARG A 1 210 ? -1.426 20.236 19.507 1.00 97.00 210 ARG A C 1
ATOM 1655 O O . ARG A 1 210 ? -1.432 19.353 18.651 1.00 97.00 210 ARG A O 1
ATOM 1662 N N . ASP A 1 211 ? -2.306 21.235 19.522 1.00 95.75 211 ASP A N 1
ATOM 1663 C CA . ASP A 1 211 ? -3.360 21.399 18.515 1.00 95.75 211 ASP A CA 1
ATOM 1664 C C . ASP A 1 211 ? -2.773 21.642 17.117 1.00 95.75 211 ASP A C 1
ATOM 1666 O O . ASP A 1 211 ? -3.123 20.942 16.164 1.00 95.75 211 ASP A O 1
ATOM 1670 N N . ILE A 1 212 ? -1.783 22.535 16.999 1.00 98.12 212 ILE A N 1
ATOM 1671 C CA . ILE A 1 212 ? -1.066 22.775 15.736 1.00 98.12 212 ILE A CA 1
ATOM 1672 C C . ILE A 1 212 ? -0.461 21.468 15.206 1.00 98.12 212 ILE A C 1
ATOM 1674 O O . ILE A 1 212 ? -0.640 21.117 14.034 1.00 98.12 212 ILE A O 1
ATOM 1678 N N . GLN A 1 213 ? 0.211 20.703 16.069 1.00 98.00 213 GLN A N 1
ATOM 1679 C CA . GLN A 1 213 ? 0.824 19.438 15.677 1.00 98.00 213 GLN A CA 1
ATOM 1680 C C . GLN A 1 213 ? -0.214 18.372 15.289 1.00 98.00 213 GLN A C 1
ATOM 1682 O O . GLN A 1 213 ? 0.029 17.585 14.367 1.00 98.00 213 GLN A O 1
ATOM 1687 N N . CYS A 1 214 ? -1.368 18.334 15.963 1.00 95.00 214 CYS A N 1
ATOM 1688 C CA . CYS A 1 214 ? -2.495 17.476 15.602 1.00 95.00 214 CYS A CA 1
ATOM 1689 C C . CYS A 1 214 ? -3.034 17.825 14.210 1.00 95.00 214 CYS A C 1
ATOM 1691 O O . CYS A 1 214 ? -3.178 16.921 13.387 1.00 95.00 214 CYS A O 1
ATOM 1693 N N . ARG A 1 215 ? -3.232 19.112 13.894 1.00 97.25 215 ARG A N 1
ATOM 1694 C CA . ARG A 1 215 ? -3.682 19.559 12.562 1.00 97.25 215 ARG A CA 1
ATOM 1695 C C . ARG A 1 215 ? -2.699 19.167 11.461 1.00 97.25 215 ARG A C 1
ATOM 1697 O O . ARG A 1 215 ? -3.111 18.642 10.427 1.00 97.25 215 ARG A O 1
ATOM 1704 N N . GLN A 1 216 ? -1.396 19.348 11.689 1.00 97.88 216 GLN A N 1
ATOM 1705 C CA . GLN A 1 216 ? -0.367 18.904 10.742 1.00 97.88 216 GLN A CA 1
ATOM 1706 C C . GLN A 1 216 ? -0.390 17.382 10.547 1.00 97.88 216 GLN A C 1
ATOM 1708 O O . GLN A 1 216 ? -0.257 16.886 9.426 1.00 97.88 216 GLN A O 1
ATOM 1713 N N . TYR A 1 217 ? -0.590 16.624 11.629 1.00 97.25 217 TYR A N 1
ATOM 1714 C CA . TYR A 1 217 ? -0.707 15.173 11.546 1.00 97.25 217 TYR A CA 1
ATOM 1715 C C . TYR A 1 217 ? -1.942 14.743 10.743 1.00 97.25 217 TYR A C 1
ATOM 1717 O O . TYR A 1 217 ? -1.840 13.871 9.879 1.00 97.25 217 TYR A O 1
ATOM 1725 N N . GLU A 1 218 ? -3.095 15.368 10.978 1.00 91.94 218 GLU A N 1
ATOM 1726 C CA . GLU A 1 218 ? -4.315 15.129 10.205 1.00 91.94 218 GLU A CA 1
ATOM 1727 C C . GLU A 1 218 ? -4.135 15.465 8.727 1.00 91.94 218 GLU A C 1
ATOM 1729 O O . GLU A 1 218 ? -4.545 14.686 7.867 1.00 91.94 218 GLU A O 1
ATOM 1734 N N . GLN A 1 219 ? -3.485 16.587 8.414 1.00 97.44 219 GLN A N 1
ATOM 1735 C CA . GLN A 1 219 ? -3.166 16.959 7.040 1.00 97.44 219 GLN A CA 1
ATOM 1736 C C . GLN A 1 219 ? -2.300 15.888 6.366 1.00 97.44 219 GLN A C 1
ATOM 1738 O O . GLN A 1 219 ? -2.619 15.445 5.263 1.00 97.44 219 GLN A O 1
ATOM 1743 N N . HIS A 1 220 ? -1.257 15.403 7.044 1.00 95.88 220 HIS A N 1
ATOM 1744 C CA . HIS A 1 220 ? -0.438 14.298 6.550 1.00 95.88 220 HIS A CA 1
ATOM 1745 C C . HIS A 1 220 ? -1.269 13.028 6.290 1.00 95.88 220 HIS A C 1
ATOM 1747 O O . HIS A 1 220 ? -1.111 12.391 5.247 1.00 95.88 220 HIS A O 1
ATOM 1753 N N . LEU A 1 221 ? -2.185 12.668 7.198 1.00 91.25 221 LEU A N 1
ATOM 1754 C CA . LEU A 1 221 ? -3.079 11.520 7.010 1.00 91.25 221 LEU A CA 1
ATOM 1755 C C . LEU A 1 221 ? -4.024 11.704 5.816 1.00 91.25 221 LEU A C 1
ATOM 1757 O O . LEU A 1 221 ? -4.218 10.756 5.057 1.00 91.25 221 LEU A O 1
ATOM 1761 N N . LYS A 1 222 ? -4.576 12.908 5.617 1.00 90.12 222 LYS A N 1
ATOM 1762 C CA . LYS A 1 222 ? -5.421 13.239 4.458 1.00 90.12 222 LYS A CA 1
ATOM 1763 C C . LYS A 1 222 ? -4.649 13.087 3.147 1.00 90.12 222 LYS A C 1
ATOM 1765 O O . LYS A 1 222 ? -5.170 12.492 2.208 1.00 90.12 222 LYS A O 1
ATOM 1770 N N . LEU A 1 223 ? -3.4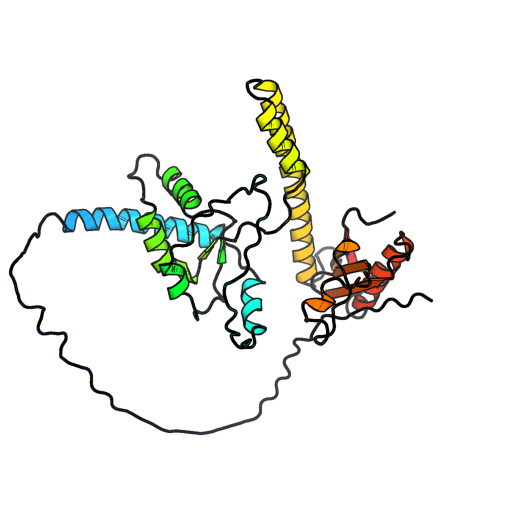01 13.556 3.098 1.00 93.19 223 LEU A N 1
ATOM 1771 C CA . LEU A 1 223 ? -2.531 13.397 1.927 1.00 93.19 223 LEU A CA 1
ATOM 1772 C C . LEU A 1 223 ? -2.230 11.920 1.639 1.00 93.19 223 LEU A C 1
ATOM 1774 O O . LEU A 1 223 ? -2.414 11.471 0.512 1.00 93.19 223 LEU A O 1
ATOM 1778 N N . GLN A 1 224 ? -1.855 11.144 2.661 1.00 91.38 224 GLN A N 1
ATOM 1779 C CA . GLN A 1 224 ? -1.628 9.697 2.535 1.00 91.38 224 GLN A CA 1
ATOM 1780 C C . GLN A 1 224 ? -2.880 8.943 2.073 1.00 91.38 224 GLN A C 1
ATOM 1782 O O . GLN A 1 224 ? -2.788 7.996 1.294 1.00 91.38 224 GLN A O 1
ATOM 1787 N N . TYR A 1 225 ? -4.057 9.337 2.560 1.00 87.69 225 TYR A N 1
ATOM 1788 C CA . TYR A 1 225 ? -5.317 8.748 2.126 1.00 87.69 225 TYR A CA 1
ATOM 1789 C C . TYR A 1 225 ? -5.608 9.080 0.662 1.00 87.69 225 TYR A C 1
ATOM 1791 O O . TYR A 1 225 ? -5.894 8.171 -0.109 1.00 87.69 225 TYR A O 1
ATOM 1799 N N . LYS A 1 226 ? -5.463 10.350 0.262 1.00 89.81 226 LYS A N 1
ATOM 1800 C CA . LYS A 1 226 ? -5.660 10.797 -1.123 1.00 89.81 226 LYS A CA 1
ATOM 1801 C C . LYS A 1 226 ? -4.762 10.037 -2.101 1.00 89.81 226 LYS A C 1
ATOM 1803 O O . LYS A 1 226 ? -5.255 9.548 -3.114 1.00 89.81 226 LYS A O 1
ATOM 1808 N N . ASP A 1 227 ? -3.481 9.899 -1.769 1.00 90.69 227 ASP A N 1
ATOM 1809 C CA . ASP A 1 227 ? -2.508 9.150 -2.569 1.00 90.69 227 ASP A CA 1
ATOM 1810 C C . ASP A 1 227 ? -2.923 7.678 -2.736 1.00 90.69 227 ASP A C 1
ATOM 1812 O O . ASP A 1 227 ? -3.044 7.163 -3.848 1.00 90.69 227 ASP A O 1
ATOM 1816 N N . ARG A 1 228 ? -3.285 7.016 -1.629 1.00 87.31 228 ARG A N 1
ATOM 1817 C CA . ARG A 1 228 ? -3.777 5.632 -1.665 1.00 87.31 228 ARG A CA 1
ATOM 1818 C C . ARG A 1 228 ? -5.053 5.487 -2.481 1.00 87.31 228 ARG A C 1
ATOM 1820 O O . ARG A 1 228 ? -5.161 4.522 -3.228 1.00 87.31 228 ARG A O 1
ATOM 1827 N N . THR A 1 229 ? -6.012 6.395 -2.333 1.00 88.25 229 THR A N 1
ATOM 1828 C CA . THR A 1 229 ? -7.270 6.357 -3.088 1.00 88.25 229 THR A CA 1
ATOM 1829 C C . THR A 1 229 ? -7.000 6.446 -4.584 1.00 88.25 229 THR A C 1
ATOM 1831 O O . THR A 1 229 ? -7.494 5.599 -5.324 1.00 88.25 229 THR A O 1
ATOM 1834 N N . CYS A 1 230 ? -6.143 7.382 -5.007 1.00 92.31 230 CYS A N 1
ATOM 1835 C CA . CYS A 1 230 ? -5.707 7.491 -6.398 1.00 92.31 230 CYS A CA 1
ATOM 1836 C C . CYS A 1 230 ? -5.083 6.175 -6.886 1.00 92.31 230 CYS A C 1
ATOM 1838 O O . CYS A 1 230 ? -5.524 5.601 -7.880 1.00 92.31 230 CYS A O 1
ATOM 1840 N N . TYR A 1 231 ? -4.122 5.626 -6.138 1.00 93.19 231 TYR A N 1
ATOM 1841 C CA . TYR A 1 231 ? -3.500 4.348 -6.478 1.00 93.19 231 TYR A CA 1
ATOM 1842 C C . TYR A 1 231 ? -4.524 3.207 -6.633 1.00 93.19 231 TYR A C 1
ATOM 1844 O O . TYR A 1 231 ? -4.502 2.481 -7.629 1.00 93.19 231 TYR A O 1
ATOM 1852 N N . TRP A 1 232 ? -5.426 3.027 -5.662 1.00 89.31 232 TRP A N 1
ATOM 1853 C CA . TRP A 1 232 ? -6.410 1.942 -5.680 1.00 89.31 232 TRP A CA 1
ATOM 1854 C C . TRP A 1 232 ? -7.410 2.076 -6.824 1.00 89.31 232 TRP A C 1
ATOM 1856 O O . TRP A 1 232 ? -7.754 1.065 -7.439 1.00 89.31 232 TRP A O 1
ATOM 1866 N N . GLU A 1 233 ? -7.825 3.301 -7.139 1.00 92.12 233 GLU A N 1
ATOM 1867 C CA . GLU A 1 233 ? -8.655 3.609 -8.298 1.00 92.12 233 GLU A CA 1
ATOM 1868 C C . GLU A 1 233 ? -7.945 3.193 -9.594 1.00 92.12 233 GLU A C 1
ATOM 1870 O O . GLU A 1 233 ? -8.454 2.348 -10.335 1.00 92.12 233 GLU A O 1
ATOM 1875 N N . LYS A 1 234 ? -6.723 3.691 -9.834 1.00 94.75 234 LYS A N 1
ATOM 1876 C CA . LYS A 1 234 ? -5.958 3.385 -11.056 1.00 94.75 234 LYS A CA 1
ATOM 1877 C C . LYS A 1 234 ? -5.622 1.901 -11.176 1.00 94.75 234 LYS A C 1
ATOM 1879 O O . LYS A 1 234 ? -5.729 1.321 -12.257 1.00 94.75 234 LYS A O 1
ATOM 1884 N N . ARG A 1 235 ? -5.296 1.241 -10.064 1.00 94.69 235 ARG A N 1
ATOM 1885 C CA . ARG A 1 235 ? -5.112 -0.216 -10.008 1.00 94.69 235 ARG A CA 1
ATOM 1886 C C . ARG A 1 235 ? -6.394 -0.972 -10.351 1.00 94.69 235 ARG A C 1
ATOM 1888 O O . ARG A 1 235 ? -6.315 -2.005 -11.016 1.00 94.69 235 ARG A O 1
ATOM 1895 N N . GLY A 1 236 ? -7.542 -0.529 -9.840 1.00 91.50 236 GLY A N 1
ATOM 1896 C CA . GLY A 1 236 ? -8.843 -1.129 -10.130 1.00 91.50 236 GLY A CA 1
ATOM 1897 C C . GLY A 1 236 ? -9.149 -1.062 -11.621 1.00 91.50 236 GLY A C 1
ATOM 1898 O O . GLY A 1 236 ? -9.394 -2.093 -12.244 1.00 91.50 236 GLY A O 1
ATOM 1899 N N . LEU A 1 237 ? -9.005 0.130 -12.198 1.00 94.12 237 LEU A N 1
ATOM 1900 C CA . LEU A 1 237 ? -9.199 0.394 -13.622 1.00 94.12 237 LEU A CA 1
ATOM 1901 C C . LEU A 1 237 ? -8.270 -0.452 -14.504 1.00 94.12 237 LEU A C 1
ATOM 1903 O O . LEU A 1 237 ? -8.746 -1.164 -15.386 1.00 94.12 237 LEU A O 1
ATOM 1907 N N . ALA A 1 238 ? -6.967 -0.483 -14.207 1.00 95.19 238 ALA A N 1
ATOM 1908 C CA . ALA A 1 238 ? -5.997 -1.278 -14.966 1.00 95.19 238 ALA A CA 1
ATOM 1909 C C . ALA A 1 238 ? -6.305 -2.791 -14.961 1.00 95.19 238 ALA A C 1
ATOM 1911 O O . ALA A 1 238 ? -5.973 -3.516 -15.901 1.00 95.19 238 ALA A O 1
ATOM 1912 N N . ARG A 1 239 ? -6.970 -3.296 -13.913 1.00 92.31 239 ARG A N 1
ATOM 1913 C CA . ARG A 1 239 ? -7.364 -4.711 -13.803 1.00 92.31 239 ARG A CA 1
ATOM 1914 C C . ARG A 1 239 ? -8.616 -5.073 -14.592 1.00 92.31 239 ARG A C 1
ATOM 1916 O O . ARG A 1 239 ? -8.769 -6.253 -14.899 1.00 92.31 239 ARG A O 1
ATOM 1923 N N . LEU A 1 240 ? -9.479 -4.108 -14.914 1.00 92.31 240 LEU A N 1
ATOM 1924 C CA . LEU A 1 240 ? -10.663 -4.351 -15.745 1.00 92.31 240 LEU A CA 1
ATOM 1925 C C . LEU A 1 240 ? -10.289 -4.679 -17.191 1.00 92.31 240 LEU A C 1
ATOM 1927 O O . LEU A 1 240 ? -11.068 -5.323 -17.884 1.00 92.31 240 LEU A O 1
ATOM 1931 N N . ARG A 1 241 ? -9.085 -4.281 -17.626 1.00 90.31 241 ARG A N 1
ATOM 1932 C CA . ARG A 1 241 ? -8.563 -4.531 -18.976 1.00 90.31 241 ARG A CA 1
ATOM 1933 C C . ARG A 1 241 ? -9.496 -4.040 -20.092 1.00 90.31 241 ARG A C 1
ATOM 1935 O O . ARG A 1 241 ? -9.507 -4.621 -21.174 1.00 90.31 241 ARG A O 1
ATOM 1942 N N . SER A 1 242 ? -10.257 -2.985 -19.821 1.00 91.50 242 SER A N 1
ATOM 1943 C CA . SER A 1 242 ? -11.205 -2.375 -20.751 1.00 91.50 242 SER A CA 1
ATOM 1944 C C . SER A 1 242 ? -10.766 -0.959 -21.087 1.00 91.50 242 SER A C 1
ATOM 1946 O O . SER A 1 242 ? -10.184 -0.274 -20.244 1.00 91.50 242 SER A O 1
ATOM 1948 N N . LEU A 1 243 ? -11.103 -0.520 -22.299 1.00 92.25 243 LEU A N 1
ATOM 1949 C CA . LEU A 1 243 ? -11.061 0.891 -22.658 1.00 92.25 243 LEU A CA 1
ATOM 1950 C C . LEU A 1 243 ? -12.016 1.672 -21.754 1.00 92.25 243 LEU A C 1
ATOM 1952 O O . LEU A 1 243 ? -13.101 1.193 -21.406 1.00 92.25 243 LEU A O 1
ATOM 1956 N N . GLN A 1 244 ? -11.583 2.860 -21.356 1.00 93.75 244 GLN A N 1
ATOM 1957 C CA . GLN A 1 244 ? -12.413 3.824 -20.650 1.00 93.75 244 GLN A CA 1
ATOM 1958 C C . GLN A 1 244 ? -13.266 4.627 -21.640 1.00 93.75 244 GLN A C 1
ATOM 1960 O O . GLN A 1 244 ? -13.066 4.564 -22.852 1.00 93.75 244 GLN A O 1
ATOM 1965 N N . GLY A 1 245 ? -14.218 5.416 -21.131 1.00 92.06 245 GLY A N 1
ATOM 1966 C CA . GLY A 1 245 ? -15.098 6.241 -21.971 1.00 92.06 245 GLY A CA 1
ATOM 1967 C C . GLY A 1 245 ? -14.368 7.296 -22.816 1.00 92.06 245 GLY A C 1
ATOM 1968 O O . GLY A 1 245 ? -14.920 7.769 -23.800 1.00 92.06 245 GLY A O 1
ATOM 1969 N N . ASN A 1 246 ? -13.121 7.630 -22.471 1.00 94.50 246 ASN A N 1
ATOM 1970 C CA . ASN A 1 246 ? -12.241 8.508 -23.250 1.00 94.50 246 ASN A CA 1
ATOM 1971 C C . ASN A 1 246 ? -11.455 7.768 -24.356 1.00 94.50 246 ASN A C 1
ATOM 1973 O O . ASN A 1 246 ? -10.630 8.384 -25.023 1.00 94.50 246 ASN A O 1
ATOM 1977 N N . GLY A 1 247 ? -11.661 6.458 -24.527 1.00 94.88 247 GLY A N 1
ATOM 1978 C CA . GLY A 1 247 ? -10.927 5.639 -25.491 1.00 94.88 247 GLY A CA 1
ATOM 1979 C C . GLY A 1 247 ? -9.493 5.295 -25.077 1.00 94.88 247 GLY A C 1
ATOM 1980 O O . GLY A 1 247 ? -8.759 4.748 -25.895 1.00 94.88 247 GLY A O 1
ATOM 1981 N N . LEU A 1 248 ? -9.086 5.587 -23.835 1.00 97.25 248 LEU A N 1
ATOM 1982 C CA . LEU A 1 248 ? -7.768 5.226 -23.316 1.00 97.25 248 LEU A CA 1
ATOM 1983 C C . LEU A 1 248 ? -7.808 3.925 -22.508 1.00 97.25 248 LEU A C 1
ATOM 1985 O O . LEU A 1 248 ? -8.798 3.579 -21.856 1.00 97.25 248 LEU A O 1
ATOM 1989 N N . TYR A 1 249 ? -6.695 3.203 -22.545 1.00 97.00 249 TYR A N 1
ATOM 1990 C CA . TYR A 1 249 ? -6.458 1.966 -21.825 1.00 97.00 249 TYR A CA 1
ATOM 1991 C C . TYR A 1 249 ? -5.577 2.236 -20.594 1.00 97.00 249 TYR A C 1
ATOM 1993 O O . TYR A 1 249 ? -4.380 2.499 -20.745 1.00 97.00 249 TYR A O 1
ATOM 2001 N N . PRO A 1 250 ? -6.117 2.160 -19.367 1.00 97.50 250 PRO A N 1
ATOM 2002 C CA . PRO A 1 250 ? -5.366 2.501 -18.168 1.00 97.50 250 PRO A CA 1
ATOM 2003 C C . PRO A 1 250 ? -4.338 1.413 -17.840 1.00 97.50 250 PRO A C 1
ATOM 2005 O O . PRO A 1 250 ? -4.667 0.241 -17.644 1.00 97.50 250 PRO A O 1
ATOM 2008 N N . LEU A 1 251 ? -3.077 1.811 -17.717 1.00 97.62 251 LEU A N 1
ATOM 2009 C CA . LEU A 1 251 ? -1.962 0.979 -17.284 1.00 97.62 251 LEU A CA 1
ATOM 2010 C C . LEU A 1 251 ? -1.454 1.501 -15.943 1.00 97.62 251 LEU A C 1
ATOM 2012 O O . LEU A 1 251 ? -1.058 2.650 -15.840 1.00 97.62 251 LEU A O 1
ATOM 2016 N N . SER A 1 252 ? -1.437 0.668 -14.901 1.00 97.50 252 SER A N 1
ATOM 2017 C CA . SER A 1 252 ? -0.909 1.058 -13.586 1.00 97.50 252 SER A CA 1
ATOM 2018 C C . SER A 1 252 ? 0.327 0.231 -13.258 1.00 97.50 252 SER A C 1
ATOM 2020 O O . SER A 1 252 ? 0.222 -0.977 -13.019 1.00 97.50 252 SER A O 1
ATOM 2022 N N . LEU A 1 253 ? 1.495 0.874 -13.297 1.00 97.19 253 LEU A N 1
ATOM 2023 C CA . LEU A 1 253 ? 2.797 0.259 -13.067 1.00 97.19 253 LEU A CA 1
ATOM 2024 C C . LEU A 1 253 ? 3.358 0.710 -11.722 1.00 97.19 253 LEU A C 1
ATOM 2026 O O . LEU A 1 253 ? 3.515 1.902 -11.489 1.00 97.19 253 LEU A O 1
ATOM 2030 N N . ILE A 1 254 ? 3.712 -0.248 -10.869 1.00 96.00 254 ILE A N 1
ATOM 2031 C CA . ILE A 1 254 ? 4.523 -0.007 -9.677 1.00 96.00 254 ILE A CA 1
ATOM 2032 C C . ILE A 1 254 ? 5.951 -0.433 -9.967 1.00 96.00 254 ILE A C 1
ATOM 2034 O O . ILE A 1 254 ? 6.174 -1.539 -10.462 1.00 96.00 254 ILE A O 1
ATOM 2038 N N . ARG A 1 255 ? 6.906 0.402 -9.581 1.00 95.19 255 ARG A N 1
ATOM 2039 C CA . ARG A 1 255 ? 8.309 0.035 -9.473 1.00 95.19 255 ARG A CA 1
ATOM 2040 C C . ARG A 1 255 ? 8.783 0.211 -8.036 1.00 95.19 255 ARG A C 1
ATOM 2042 O O . ARG A 1 255 ? 8.611 1.277 -7.454 1.00 95.19 255 ARG A O 1
ATOM 2049 N N . ASP A 1 256 ? 9.421 -0.820 -7.504 1.00 93.56 256 ASP A N 1
ATOM 2050 C CA . ASP A 1 256 ? 10.000 -0.810 -6.164 1.00 93.56 256 ASP A CA 1
ATOM 2051 C C . ASP A 1 256 ? 11.386 -1.466 -6.173 1.00 93.56 256 ASP A C 1
ATOM 2053 O O . ASP A 1 256 ? 11.601 -2.481 -6.838 1.00 93.56 256 ASP A O 1
ATOM 2057 N N . GLY A 1 257 ? 12.338 -0.866 -5.466 1.00 91.75 257 GLY A N 1
ATOM 2058 C CA . GLY A 1 257 ? 13.701 -1.364 -5.329 1.00 91.75 257 GLY A CA 1
ATOM 2059 C C . GLY A 1 257 ? 13.910 -1.939 -3.935 1.00 91.75 257 GLY A C 1
ATOM 2060 O O . GLY A 1 257 ? 13.698 -1.254 -2.940 1.00 91.75 257 GLY A O 1
ATOM 2061 N N . ALA A 1 258 ? 14.363 -3.186 -3.840 1.00 90.50 258 ALA A N 1
ATOM 2062 C CA . ALA A 1 258 ? 14.765 -3.746 -2.559 1.00 90.50 258 ALA A CA 1
ATOM 2063 C C . ALA A 1 258 ? 16.108 -3.147 -2.116 1.00 90.50 258 ALA A C 1
ATOM 2065 O O . ALA A 1 258 ? 17.025 -3.006 -2.926 1.00 90.50 258 ALA A O 1
ATOM 2066 N N . ASP A 1 259 ? 16.252 -2.862 -0.818 1.00 87.06 259 ASP A N 1
ATOM 2067 C CA . ASP A 1 259 ? 17.546 -2.444 -0.273 1.00 87.06 259 ASP A CA 1
ATOM 2068 C C . ASP A 1 259 ? 18.618 -3.498 -0.579 1.00 87.06 259 ASP A C 1
ATOM 2070 O O . ASP A 1 259 ? 18.426 -4.691 -0.326 1.00 87.06 259 ASP A O 1
ATOM 2074 N N . HIS A 1 260 ? 19.782 -3.040 -1.034 1.00 82.25 260 HIS A N 1
ATOM 2075 C CA . HIS A 1 260 ? 20.919 -3.881 -1.415 1.00 82.25 260 HIS A CA 1
ATOM 2076 C C . HIS A 1 260 ? 21.317 -4.915 -0.342 1.00 82.25 260 HIS A C 1
ATOM 2078 O O . HIS A 1 260 ? 21.678 -6.048 -0.646 1.00 82.25 260 HIS A O 1
ATOM 2084 N N . SER A 1 261 ? 21.218 -4.556 0.942 1.00 80.94 261 SER A N 1
ATOM 2085 C CA . SER A 1 261 ? 21.549 -5.456 2.056 1.00 80.94 261 SER A CA 1
ATOM 2086 C C . SER A 1 261 ? 20.482 -6.519 2.335 1.00 80.94 261 SER A C 1
ATOM 2088 O O . SER A 1 261 ? 20.758 -7.500 3.027 1.00 80.94 261 SER A O 1
ATOM 2090 N N . LYS A 1 262 ? 19.259 -6.335 1.827 1.00 83.38 262 LYS A N 1
ATOM 2091 C CA . LYS A 1 262 ? 18.133 -7.249 2.049 1.00 83.38 262 LYS A CA 1
ATOM 2092 C C . LYS A 1 262 ? 18.089 -8.371 1.022 1.00 83.38 262 LYS A C 1
ATOM 2094 O O . LYS A 1 262 ? 17.579 -9.444 1.346 1.00 83.38 262 LYS A O 1
ATOM 2099 N N . PHE A 1 263 ? 18.609 -8.145 -0.184 1.00 86.50 263 PHE A N 1
ATOM 2100 C CA . PHE A 1 263 ? 18.619 -9.155 -1.233 1.00 86.50 263 PHE A CA 1
ATOM 2101 C C . PHE A 1 263 ? 20.010 -9.775 -1.393 1.00 86.50 263 PHE A C 1
ATOM 2103 O O . PHE A 1 263 ? 20.923 -9.225 -2.005 1.00 86.50 263 PHE A O 1
ATOM 2110 N N . ALA A 1 264 ? 20.155 -10.962 -0.813 1.00 87.19 264 ALA A N 1
ATOM 2111 C CA . ALA A 1 264 ? 21.330 -11.804 -0.963 1.00 87.19 264 ALA A CA 1
ATOM 2112 C C . ALA A 1 264 ? 20.965 -13.041 -1.783 1.00 87.19 264 ALA A C 1
ATOM 2114 O O . ALA A 1 264 ? 19.873 -13.591 -1.604 1.00 87.19 264 ALA A O 1
ATOM 2115 N N . CYS A 1 265 ? 21.881 -13.496 -2.641 1.00 83.44 265 CYS A N 1
ATOM 2116 C CA . CYS A 1 265 ? 21.660 -14.688 -3.454 1.00 83.44 265 CYS A CA 1
ATOM 2117 C C . CYS A 1 265 ? 21.241 -15.886 -2.580 1.00 83.44 265 CYS A C 1
ATOM 2119 O O . CYS A 1 265 ? 21.811 -16.093 -1.496 1.00 83.44 265 CYS A O 1
ATOM 2121 N N . PRO A 1 266 ? 20.244 -16.676 -3.024 1.00 81.25 266 PRO A N 1
ATOM 2122 C CA . PRO A 1 266 ? 19.805 -17.847 -2.286 1.00 81.25 266 PRO A CA 1
ATOM 2123 C C . PRO A 1 266 ? 20.957 -18.842 -2.150 1.00 81.25 266 PRO A C 1
ATOM 2125 O O . PRO A 1 266 ? 21.756 -19.036 -3.066 1.00 81.25 266 PRO A 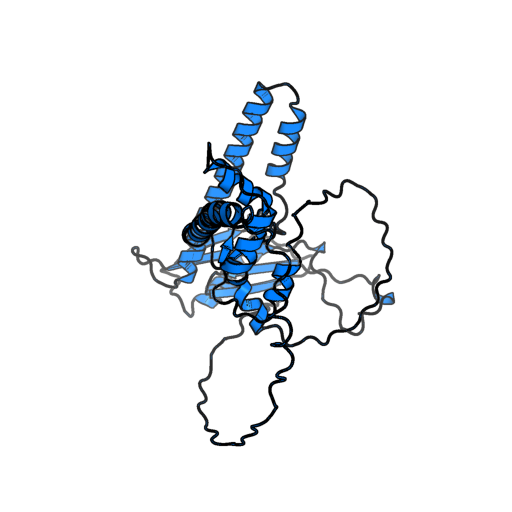O 1
ATOM 2128 N N . ARG A 1 267 ? 21.038 -19.480 -0.983 1.00 79.50 267 ARG A N 1
ATOM 2129 C CA . ARG A 1 267 ? 21.981 -20.572 -0.750 1.00 79.50 267 ARG A CA 1
ATOM 2130 C C . ARG A 1 267 ? 21.445 -21.837 -1.405 1.00 79.50 267 ARG A C 1
ATOM 2132 O O . ARG A 1 267 ? 20.243 -22.094 -1.342 1.00 79.50 267 ARG A O 1
ATOM 2139 N N . SER A 1 268 ? 22.332 -22.640 -1.991 1.00 85.62 268 SER A N 1
ATOM 2140 C CA . SER A 1 268 ? 21.958 -24.019 -2.306 1.00 85.62 268 SER A CA 1
ATOM 2141 C C . SER A 1 268 ? 21.600 -24.743 -1.002 1.00 85.62 268 SER A C 1
ATOM 2143 O O . SER A 1 268 ? 22.085 -24.374 0.073 1.00 85.62 268 SER A O 1
ATOM 2145 N N . GLY A 1 269 ? 20.764 -25.780 -1.085 1.00 87.25 269 GLY A N 1
ATOM 2146 C CA . GLY A 1 269 ? 20.368 -26.558 0.094 1.00 87.25 269 GLY A CA 1
ATOM 2147 C C . GLY A 1 269 ? 21.558 -27.143 0.863 1.00 87.25 269 GLY A C 1
ATOM 2148 O O . GLY A 1 269 ? 21.477 -27.303 2.074 1.00 87.25 269 GLY A O 1
ATOM 2149 N N . VAL A 1 270 ? 22.689 -27.368 0.184 1.00 86.50 270 VAL A N 1
ATOM 2150 C CA . VAL A 1 270 ? 23.940 -27.872 0.775 1.00 86.50 270 VAL A CA 1
ATOM 2151 C C . VAL A 1 270 ? 24.548 -26.880 1.781 1.00 86.50 270 VAL A C 1
ATOM 2153 O O . VAL A 1 270 ? 25.196 -27.290 2.737 1.00 86.50 270 VAL A O 1
ATOM 2156 N N . PHE A 1 271 ? 24.286 -25.575 1.635 1.00 82.44 271 PHE A N 1
ATOM 2157 C CA . PHE A 1 271 ? 24.766 -24.528 2.549 1.00 82.44 271 PHE A CA 1
ATOM 2158 C C . PHE A 1 271 ? 23.748 -24.153 3.645 1.00 82.44 271 PHE A C 1
ATOM 2160 O O . PHE A 1 271 ? 23.810 -23.048 4.198 1.00 82.44 271 PHE A O 1
ATOM 2167 N N . SER A 1 272 ? 22.788 -25.032 3.954 1.00 84.88 272 SER A N 1
ATOM 2168 C CA . SER A 1 272 ? 21.841 -24.825 5.062 1.00 84.88 272 SER A CA 1
ATOM 2169 C C . SER A 1 272 ? 22.472 -25.031 6.446 1.00 84.88 272 SER A C 1
ATOM 2171 O O . SER A 1 272 ? 21.913 -24.569 7.440 1.00 84.88 272 SER A O 1
ATOM 2173 N N . GLY A 1 273 ? 23.633 -25.694 6.516 1.00 89.25 273 GLY A N 1
ATOM 2174 C CA . GLY A 1 273 ? 24.354 -25.963 7.760 1.00 89.25 273 GLY A CA 1
ATOM 2175 C C . GLY A 1 273 ? 24.733 -24.693 8.531 1.00 89.25 273 GLY A C 1
ATOM 2176 O O . GLY A 1 273 ? 25.060 -23.656 7.944 1.00 89.25 273 GLY A O 1
ATOM 2177 N N . LYS A 1 274 ? 24.719 -24.782 9.868 1.00 89.12 274 LYS A N 1
ATOM 2178 C CA . LYS A 1 274 ? 25.041 -23.666 10.777 1.00 89.12 274 LYS A CA 1
ATOM 2179 C C . LYS A 1 274 ? 26.452 -23.119 10.543 1.00 89.12 274 LYS A C 1
ATOM 2181 O O . LYS A 1 274 ? 26.650 -21.907 10.627 1.00 89.12 274 LYS A O 1
ATOM 2186 N N . ASP A 1 275 ? 27.389 -23.985 10.173 1.00 91.38 275 ASP A N 1
ATOM 2187 C CA . ASP A 1 275 ? 28.791 -23.629 9.918 1.00 91.38 275 ASP A CA 1
ATOM 2188 C C . ASP A 1 275 ? 28.939 -22.661 8.740 1.00 91.38 275 ASP A C 1
ATOM 2190 O O . ASP A 1 275 ? 29.824 -21.812 8.720 1.00 91.38 275 ASP A O 1
ATOM 2194 N N . PHE A 1 276 ? 28.001 -22.703 7.791 1.00 85.19 276 PHE A N 1
ATOM 2195 C CA . PHE A 1 276 ? 27.980 -21.806 6.641 1.00 85.19 276 PHE A CA 1
ATOM 2196 C C . PHE A 1 276 ? 27.212 -20.510 6.912 1.00 85.19 276 PHE A C 1
ATOM 2198 O O . PHE A 1 276 ? 27.077 -19.674 6.020 1.00 85.19 276 PHE A O 1
ATOM 2205 N N . SER A 1 277 ? 26.659 -20.308 8.113 1.00 84.69 277 SER A N 1
ATOM 2206 C CA . SER A 1 277 ? 25.874 -19.110 8.447 1.00 84.69 277 SER A CA 1
ATOM 2207 C C . SER A 1 277 ? 26.690 -17.818 8.329 1.00 84.69 277 SER A C 1
ATOM 2209 O O . SER A 1 277 ? 26.159 -16.836 7.811 1.00 84.69 277 SER A O 1
ATOM 2211 N N . SER A 1 278 ? 27.979 -17.860 8.673 1.00 88.69 278 SER A N 1
ATOM 2212 C CA . SER A 1 278 ? 28.924 -16.737 8.625 1.00 88.69 278 SER A CA 1
ATOM 2213 C C . SER A 1 278 ? 29.460 -16.408 7.228 1.00 88.69 278 SER A C 1
ATOM 2215 O O . SER A 1 278 ? 30.024 -15.330 7.040 1.00 88.69 278 SER A O 1
ATOM 2217 N N . LEU A 1 279 ? 29.284 -17.291 6.237 1.00 87.12 279 LEU A N 1
ATOM 2218 C CA . LEU A 1 279 ? 29.797 -17.043 4.891 1.00 87.12 279 LEU A CA 1
ATOM 2219 C C . LEU A 1 279 ? 29.102 -15.836 4.250 1.00 87.12 279 LEU A C 1
ATOM 2221 O O . LEU A 1 279 ? 27.864 -15.763 4.189 1.00 87.12 279 LEU A O 1
ATOM 2225 N N . HIS A 1 280 ? 29.922 -14.910 3.741 1.00 87.62 280 HIS A N 1
ATOM 2226 C CA . HIS A 1 280 ? 29.458 -13.727 3.029 1.00 87.62 280 HIS A CA 1
ATOM 2227 C C . HIS A 1 280 ? 28.658 -14.146 1.796 1.00 87.62 280 HIS A C 1
ATOM 2229 O O . HIS A 1 280 ? 29.108 -14.956 0.985 1.00 87.62 280 HIS A O 1
ATOM 2235 N N . ARG A 1 281 ? 27.451 -13.599 1.662 1.00 87.69 281 ARG A N 1
ATOM 2236 C CA . ARG A 1 281 ? 26.596 -13.861 0.507 1.00 87.69 281 ARG A CA 1
ATOM 2237 C C . ARG A 1 281 ? 26.750 -12.718 -0.484 1.00 87.69 281 ARG A C 1
ATOM 2239 O O . ARG A 1 281 ? 26.598 -11.574 -0.054 1.00 87.69 281 ARG A O 1
ATOM 2246 N N . PRO A 1 282 ? 26.965 -13.006 -1.779 1.00 88.88 282 PRO A N 1
ATOM 2247 C CA . PRO A 1 282 ? 26.854 -11.987 -2.804 1.00 88.88 282 PRO A CA 1
ATOM 2248 C C . PRO A 1 282 ? 25.481 -11.324 -2.702 1.00 88.88 282 PRO A C 1
ATOM 2250 O O . PRO A 1 282 ? 24.441 -11.993 -2.721 1.00 88.88 282 PRO A O 1
ATOM 2253 N N . THR A 1 283 ? 25.489 -10.014 -2.521 1.00 91.81 283 THR A N 1
ATOM 2254 C CA . THR A 1 283 ? 24.291 -9.188 -2.591 1.00 91.81 283 THR A CA 1
ATOM 2255 C C . THR A 1 283 ? 24.022 -8.846 -4.048 1.00 91.81 283 THR A C 1
ATOM 2257 O O . THR A 1 283 ? 24.941 -8.768 -4.865 1.00 91.81 283 THR A O 1
ATOM 2260 N N . MET A 1 284 ? 22.755 -8.669 -4.391 1.00 92.31 284 MET A N 1
ATOM 2261 C CA . MET A 1 284 ? 22.355 -8.137 -5.688 1.00 92.31 284 MET A CA 1
ATOM 2262 C C . MET A 1 284 ? 21.328 -7.046 -5.461 1.00 92.31 284 MET A C 1
ATOM 2264 O O . MET A 1 284 ? 20.591 -7.077 -4.476 1.00 92.31 284 MET A O 1
ATOM 2268 N N . ASP A 1 285 ? 21.241 -6.107 -6.391 1.00 92.31 285 ASP A N 1
ATOM 2269 C CA . ASP A 1 285 ? 20.114 -5.189 -6.385 1.00 92.31 285 ASP A CA 1
ATOM 2270 C C . ASP A 1 285 ? 18.948 -5.842 -7.104 1.00 92.31 285 ASP A C 1
ATOM 2272 O O . ASP A 1 285 ? 19.078 -6.319 -8.235 1.00 92.31 285 ASP A O 1
ATOM 2276 N N . LEU A 1 286 ? 17.813 -5.859 -6.420 1.00 93.44 286 LEU A N 1
ATOM 2277 C CA . LEU A 1 286 ? 16.563 -6.376 -6.937 1.00 93.44 286 LEU A CA 1
ATOM 2278 C C . LEU A 1 286 ? 15.602 -5.209 -7.128 1.00 93.44 286 LEU A C 1
ATOM 2280 O O . LEU A 1 286 ? 15.273 -4.509 -6.172 1.00 93.44 286 LEU A O 1
ATOM 2284 N N . VAL A 1 287 ? 15.103 -5.048 -8.348 1.00 94.75 287 VAL A N 1
ATOM 2285 C CA . VAL A 1 287 ? 14.011 -4.125 -8.659 1.00 94.75 287 VAL A CA 1
ATOM 2286 C C . VAL A 1 287 ? 12.807 -4.929 -9.122 1.00 94.75 287 VAL A C 1
ATOM 2288 O O . VAL A 1 287 ? 12.883 -5.713 -10.065 1.00 94.75 287 VAL A O 1
ATOM 2291 N N . GLY A 1 288 ? 11.686 -4.750 -8.436 1.00 95.25 288 GLY A N 1
ATOM 2292 C CA . GLY A 1 288 ? 10.400 -5.302 -8.821 1.00 95.25 288 GLY A CA 1
ATOM 2293 C C . GLY A 1 288 ? 9.597 -4.292 -9.627 1.00 95.25 288 GLY A C 1
ATOM 2294 O O . GLY A 1 288 ? 9.364 -3.173 -9.177 1.00 95.25 288 GLY A O 1
ATOM 2295 N N . CYS A 1 289 ? 9.121 -4.710 -10.794 1.00 96.69 289 CYS A N 1
ATOM 2296 C CA . CYS A 1 289 ? 8.154 -3.977 -11.598 1.00 96.69 289 CYS A CA 1
ATOM 2297 C C . CYS A 1 289 ? 6.850 -4.777 -11.666 1.00 96.69 289 CYS A C 1
ATOM 2299 O O . CYS A 1 289 ? 6.838 -5.937 -12.081 1.00 96.69 289 CYS A O 1
ATOM 2301 N N . LEU A 1 290 ? 5.734 -4.164 -11.287 1.00 96.62 290 LEU A N 1
ATOM 2302 C CA . LEU A 1 290 ? 4.411 -4.776 -11.309 1.00 96.62 290 LEU A CA 1
ATOM 2303 C C . LEU A 1 290 ? 3.455 -3.913 -12.124 1.00 96.62 290 LEU A C 1
ATOM 2305 O O . LEU A 1 290 ? 3.004 -2.871 -11.662 1.00 96.62 290 LEU A O 1
ATOM 2309 N N . LEU A 1 291 ? 3.088 -4.388 -13.309 1.00 97.31 291 LEU A N 1
ATOM 2310 C CA . LEU A 1 291 ? 2.055 -3.786 -14.138 1.00 97.31 291 LEU A CA 1
ATOM 2311 C C . LEU A 1 291 ? 0.721 -4.480 -13.852 1.00 97.31 291 LEU A C 1
ATOM 2313 O O . LEU A 1 291 ? 0.483 -5.632 -14.234 1.00 97.31 291 LEU A O 1
ATOM 2317 N N . HIS A 1 292 ? -0.143 -3.794 -13.109 1.00 96.06 292 HIS A N 1
ATOM 2318 C CA . HIS A 1 292 ? -1.348 -4.376 -12.538 1.00 96.06 292 HIS A CA 1
ATOM 2319 C C . HIS A 1 292 ? -2.251 -5.020 -13.587 1.00 96.06 292 HIS A C 1
ATOM 2321 O O . HIS A 1 292 ? -2.660 -4.403 -14.561 1.00 96.06 292 HIS A O 1
ATOM 2327 N N . GLY A 1 293 ? -2.580 -6.292 -13.352 1.00 92.31 293 GLY A N 1
ATOM 2328 C CA . GLY A 1 293 ? -3.443 -7.054 -14.245 1.00 92.31 293 GLY A CA 1
ATOM 2329 C C . GLY A 1 293 ? -2.762 -7.529 -15.527 1.00 92.31 293 GLY A C 1
ATOM 2330 O O . GLY A 1 293 ? -3.411 -8.262 -16.260 1.00 92.31 293 GLY A O 1
ATOM 2331 N N . GLN A 1 294 ? -1.493 -7.201 -15.793 1.00 93.88 294 GLN A N 1
ATOM 2332 C CA . GLN A 1 294 ? -0.822 -7.564 -17.046 1.00 93.88 294 GLN A CA 1
ATOM 2333 C C . GLN A 1 294 ? 0.432 -8.404 -16.822 1.00 93.88 294 GLN A C 1
ATOM 2335 O O . GLN A 1 294 ? 0.487 -9.555 -17.263 1.00 93.88 294 GLN A O 1
ATOM 2340 N N . SER A 1 295 ? 1.432 -7.837 -16.142 1.00 95.31 295 SER A N 1
ATOM 2341 C CA . SER A 1 295 ? 2.750 -8.447 -16.012 1.00 95.31 295 SER A CA 1
ATOM 2342 C C . SER A 1 295 ? 3.448 -8.112 -14.692 1.00 95.31 295 SER A C 1
ATOM 2344 O O . SER A 1 295 ? 3.151 -7.116 -14.037 1.00 95.31 295 SER A O 1
ATOM 2346 N N . ALA A 1 296 ? 4.385 -8.969 -14.293 1.00 95.88 296 ALA A N 1
ATOM 2347 C CA . ALA A 1 296 ? 5.298 -8.745 -13.182 1.00 95.88 296 ALA A CA 1
ATOM 2348 C C . ALA A 1 296 ? 6.705 -9.148 -13.630 1.00 95.88 296 ALA A C 1
ATOM 2350 O O . ALA A 1 296 ? 6.869 -10.186 -14.276 1.00 95.88 296 ALA A O 1
ATOM 2351 N N . CYS A 1 297 ? 7.693 -8.329 -13.294 1.00 95.94 297 CYS A N 1
ATOM 2352 C CA . CYS A 1 297 ? 9.091 -8.501 -13.655 1.00 95.94 297 CYS A CA 1
ATOM 2353 C C . CYS A 1 297 ? 9.955 -8.268 -12.421 1.00 95.94 297 CYS A C 1
ATOM 2355 O O . CYS A 1 297 ? 9.767 -7.289 -11.701 1.00 95.94 297 CYS A O 1
ATOM 2357 N N . LEU A 1 298 ? 10.913 -9.161 -12.201 1.00 95.75 298 LEU A N 1
ATOM 2358 C CA . LEU A 1 298 ? 11.991 -8.965 -11.243 1.00 95.75 298 LEU A CA 1
ATOM 2359 C C . LEU A 1 298 ? 13.279 -8.777 -12.038 1.00 95.75 298 LEU A C 1
ATOM 2361 O O . LEU A 1 298 ? 13.685 -9.672 -12.781 1.00 95.75 298 LEU A O 1
ATOM 2365 N N . ALA A 1 299 ? 13.879 -7.602 -11.898 1.00 94.81 299 ALA A N 1
ATOM 2366 C CA . ALA A 1 299 ? 15.145 -7.250 -12.508 1.00 94.81 299 ALA A CA 1
ATOM 2367 C C . ALA A 1 299 ? 16.253 -7.352 -11.466 1.00 94.81 299 ALA A C 1
ATOM 2369 O O . ALA A 1 299 ? 16.183 -6.745 -10.396 1.00 94.81 299 ALA A O 1
ATOM 2370 N N . LEU A 1 300 ? 17.265 -8.142 -11.800 1.00 94.06 300 LEU A N 1
ATOM 2371 C CA . LEU A 1 300 ? 18.444 -8.351 -10.983 1.00 94.06 300 LEU A CA 1
ATOM 2372 C C . LEU A 1 300 ? 19.629 -7.644 -11.629 1.00 94.06 300 LEU A C 1
ATOM 2374 O O . LEU A 1 300 ? 19.909 -7.855 -12.810 1.00 94.06 300 LEU A O 1
ATOM 2378 N N . SER A 1 301 ? 20.336 -6.830 -10.850 1.00 93.69 301 SER A N 1
ATOM 2379 C CA . SER A 1 301 ? 21.538 -6.139 -11.310 1.00 93.69 301 SER A CA 1
ATOM 2380 C C . SER A 1 301 ? 22.695 -6.288 -10.334 1.00 93.69 301 SER A C 1
ATOM 2382 O O . SER A 1 301 ? 22.512 -6.512 -9.134 1.00 93.69 301 SER A O 1
ATOM 2384 N N . HIS A 1 302 ? 23.906 -6.152 -10.865 1.00 92.31 302 HIS A N 1
ATOM 2385 C CA . HIS A 1 302 ? 25.117 -6.175 -10.064 1.00 92.31 302 HIS A CA 1
ATOM 2386 C C . HIS A 1 302 ? 25.156 -4.973 -9.089 1.00 92.31 302 HIS A C 1
ATOM 2388 O O . HIS A 1 302 ? 24.891 -3.851 -9.526 1.00 92.31 302 HIS A O 1
ATOM 2394 N N . PRO A 1 303 ? 25.589 -5.155 -7.823 1.00 89.75 303 PRO A N 1
ATOM 2395 C CA . PRO A 1 303 ? 25.712 -4.102 -6.802 1.00 89.75 303 PRO A CA 1
ATOM 2396 C C . PRO A 1 303 ? 26.340 -2.788 -7.263 1.00 89.75 303 PRO A C 1
ATOM 2398 O O . PRO A 1 303 ? 25.910 -1.693 -6.905 1.00 89.75 303 PRO A O 1
ATOM 2401 N N . ARG A 1 304 ? 27.395 -2.908 -8.071 1.00 89.44 304 ARG A N 1
ATOM 2402 C CA . ARG A 1 304 ? 28.203 -1.778 -8.549 1.00 89.44 304 ARG A CA 1
ATOM 2403 C C . ARG A 1 304 ? 27.645 -1.107 -9.801 1.00 89.44 304 ARG A C 1
ATOM 2405 O O . ARG A 1 304 ? 28.228 -0.132 -10.259 1.00 89.44 304 ARG A O 1
ATOM 2412 N N . LEU A 1 305 ? 26.557 -1.625 -10.370 1.00 91.38 305 LEU A N 1
ATOM 2413 C CA . LEU A 1 305 ? 25.911 -0.982 -11.505 1.00 91.38 305 LEU A CA 1
ATOM 2414 C C . LEU A 1 305 ? 25.256 0.325 -11.042 1.00 91.38 305 LEU A C 1
ATOM 2416 O O . LEU A 1 305 ? 24.594 0.357 -10.000 1.00 91.38 305 LEU A O 1
ATOM 2420 N N . AL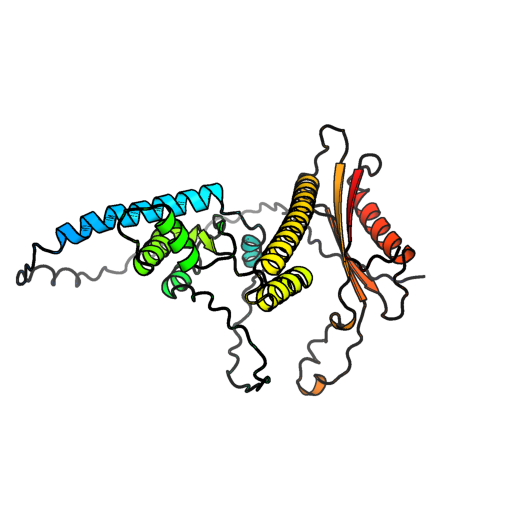A A 1 306 ? 25.435 1.396 -11.812 1.00 90.88 306 ALA A N 1
ATOM 2421 C CA . ALA A 1 306 ? 24.715 2.641 -11.592 1.00 90.88 306 ALA A CA 1
ATOM 2422 C C . ALA A 1 306 ? 23.225 2.442 -11.926 1.00 90.88 306 ALA A C 1
ATOM 2424 O O . ALA A 1 306 ? 22.892 1.936 -12.992 1.00 90.88 306 ALA A O 1
ATOM 2425 N N . LYS A 1 307 ? 22.332 2.820 -11.003 1.00 89.44 307 LYS A N 1
ATOM 2426 C CA . LYS A 1 307 ? 20.872 2.803 -11.207 1.00 89.44 307 LYS A CA 1
ATOM 2427 C C . LYS A 1 307 ? 20.400 4.229 -11.451 1.00 89.44 307 LYS A C 1
ATOM 2429 O O . LYS A 1 307 ? 19.855 4.871 -10.557 1.00 89.44 307 LYS A O 1
ATOM 2434 N N . ASP A 1 308 ? 20.739 4.740 -12.620 1.00 91.19 308 ASP A N 1
ATOM 2435 C CA . ASP A 1 308 ? 20.372 6.069 -13.093 1.00 91.19 308 ASP A CA 1
ATOM 2436 C C . ASP A 1 308 ? 18.974 6.067 -13.748 1.00 91.19 308 ASP A C 1
ATOM 2438 O O . ASP A 1 308 ? 18.208 5.088 -13.683 1.00 91.19 308 ASP A O 1
ATOM 2442 N N . SER A 1 309 ? 18.616 7.186 -14.371 1.00 91.19 309 SER A N 1
ATOM 2443 C CA . SER A 1 309 ? 17.394 7.310 -15.161 1.00 91.19 309 SER A CA 1
ATOM 2444 C C . SER A 1 309 ? 17.411 6.415 -16.406 1.00 91.19 309 SER A C 1
ATOM 2446 O O . SER A 1 309 ? 16.353 5.924 -16.806 1.00 91.19 309 SER A O 1
ATOM 2448 N N . SER A 1 310 ? 18.583 6.084 -16.957 1.00 92.94 310 SER A N 1
ATOM 2449 C CA . SER A 1 310 ? 18.730 5.122 -18.060 1.00 92.94 310 SER A CA 1
ATOM 2450 C C . SER A 1 310 ? 18.271 3.720 -17.648 1.00 92.94 310 SER A C 1
ATOM 2452 O O . SER A 1 310 ? 17.387 3.149 -18.287 1.00 92.94 310 SER A O 1
ATOM 2454 N N . TYR A 1 311 ? 18.781 3.197 -16.525 1.00 92.69 311 TYR A N 1
ATOM 2455 C CA . TYR A 1 311 ? 18.372 1.898 -15.970 1.00 92.69 311 TYR A CA 1
ATOM 2456 C C . TYR A 1 311 ? 16.864 1.854 -15.681 1.00 92.69 311 TYR A C 1
ATOM 2458 O O . TYR A 1 311 ? 16.159 0.891 -15.986 1.00 92.69 311 TYR A O 1
ATOM 2466 N N . SER A 1 312 ? 16.351 2.944 -15.113 1.00 92.88 312 SER A N 1
ATOM 2467 C CA . SER A 1 312 ? 14.930 3.133 -14.823 1.00 92.88 312 SER A CA 1
ATOM 2468 C C . SER A 1 312 ? 14.057 3.045 -16.078 1.00 92.88 312 SER A C 1
ATOM 2470 O O . SER A 1 312 ? 13.024 2.370 -16.085 1.00 92.88 312 SER A O 1
ATOM 2472 N N . THR A 1 313 ? 14.496 3.725 -17.131 1.00 94.00 313 THR A N 1
ATOM 2473 C CA . THR A 1 313 ? 13.819 3.819 -18.420 1.00 94.00 313 THR A CA 1
ATOM 2474 C C . THR A 1 313 ? 13.858 2.485 -19.158 1.00 94.00 313 THR A C 1
ATOM 2476 O O . THR A 1 313 ? 12.837 2.058 -19.690 1.00 94.00 313 THR A O 1
ATOM 2479 N N . GLU A 1 314 ? 14.980 1.764 -19.115 1.00 95.69 314 GLU A N 1
ATOM 2480 C CA . GLU A 1 314 ? 15.116 0.428 -19.705 1.00 95.69 314 GLU A CA 1
ATOM 2481 C C . GLU A 1 314 ? 14.112 -0.569 -19.105 1.00 95.69 314 GLU A C 1
ATOM 2483 O O . GLU A 1 314 ? 13.409 -1.266 -19.841 1.00 95.69 314 GLU A O 1
ATOM 2488 N N . LEU A 1 315 ? 13.965 -0.589 -17.775 1.00 95.00 315 LEU A N 1
ATOM 2489 C CA . LEU A 1 315 ? 12.971 -1.441 -17.113 1.00 95.00 315 LEU A CA 1
ATOM 2490 C C . LEU A 1 315 ? 11.537 -1.067 -17.494 1.00 95.00 315 LEU A C 1
ATOM 2492 O O . LEU A 1 315 ? 10.698 -1.953 -17.682 1.00 95.00 315 LEU A O 1
ATOM 2496 N N . LEU A 1 316 ? 11.246 0.229 -17.619 1.00 95.62 316 LEU A N 1
ATOM 2497 C CA . LEU A 1 316 ? 9.936 0.697 -18.055 1.00 95.62 316 LEU A CA 1
ATOM 2498 C C . LEU A 1 316 ? 9.644 0.263 -19.499 1.00 95.62 316 LEU A C 1
ATOM 2500 O O . LEU A 1 316 ? 8.598 -0.338 -19.754 1.00 95.62 316 LEU A O 1
ATOM 2504 N N . TYR A 1 317 ? 10.581 0.492 -20.422 1.00 96.81 317 TYR A N 1
ATOM 2505 C CA . TYR A 1 317 ? 10.469 0.053 -21.813 1.00 96.81 317 TYR A CA 1
ATOM 2506 C C . TYR A 1 317 ? 10.281 -1.455 -21.912 1.00 96.81 317 TYR A C 1
ATOM 2508 O O . TYR A 1 317 ? 9.404 -1.910 -22.645 1.00 96.81 317 TYR A O 1
ATOM 2516 N N . HIS A 1 318 ? 11.040 -2.234 -21.140 1.00 96.88 318 HIS A N 1
ATOM 2517 C CA . HIS A 1 318 ? 10.887 -3.681 -21.103 1.00 96.88 318 HIS A CA 1
ATOM 2518 C C . HIS A 1 318 ? 9.463 -4.084 -20.690 1.00 96.88 318 HIS A C 1
ATOM 2520 O O . HIS A 1 318 ? 8.831 -4.907 -21.353 1.00 96.88 318 HIS A O 1
ATOM 2526 N N . MET A 1 319 ? 8.914 -3.472 -19.636 1.00 97.19 319 MET A N 1
ATOM 2527 C CA . MET A 1 319 ? 7.550 -3.754 -19.175 1.00 97.19 319 MET A CA 1
ATOM 2528 C C . MET A 1 319 ? 6.486 -3.398 -20.218 1.00 97.19 319 MET A C 1
ATOM 2530 O O . MET A 1 319 ? 5.566 -4.190 -20.440 1.00 97.19 319 MET A O 1
ATOM 2534 N N . LEU A 1 320 ? 6.621 -2.244 -20.877 1.00 97.25 320 LEU A N 1
ATOM 2535 C CA . LEU A 1 320 ? 5.694 -1.797 -21.918 1.00 97.25 320 LEU A CA 1
ATOM 2536 C C . LEU A 1 320 ? 5.785 -2.673 -23.173 1.00 97.25 320 LEU A C 1
ATOM 2538 O O . LEU A 1 320 ? 4.757 -3.118 -23.682 1.00 97.25 320 LEU A O 1
ATOM 2542 N N . HIS A 1 321 ? 6.995 -3.015 -23.616 1.00 97.19 321 HIS A N 1
ATOM 2543 C CA . HIS A 1 321 ? 7.225 -3.915 -24.747 1.00 97.19 321 HIS A CA 1
ATOM 2544 C C . HIS A 1 321 ? 6.573 -5.289 -24.537 1.00 97.19 321 HIS A C 1
ATOM 2546 O O . HIS A 1 321 ? 6.023 -5.881 -25.459 1.00 97.19 321 HIS A O 1
ATOM 2552 N N . ARG A 1 322 ? 6.557 -5.808 -23.305 1.00 94.62 322 ARG A N 1
ATOM 2553 C CA . ARG A 1 322 ? 5.890 -7.089 -23.012 1.00 94.62 322 ARG A CA 1
ATOM 2554 C C . ARG A 1 322 ? 4.374 -7.023 -23.200 1.00 94.62 322 ARG A C 1
ATOM 2556 O O . ARG A 1 322 ? 3.759 -8.035 -23.540 1.00 94.62 322 ARG A O 1
ATOM 2563 N N . VAL A 1 323 ? 3.771 -5.858 -22.977 1.00 96.19 323 VAL A N 1
ATOM 2564 C CA . VAL A 1 323 ? 2.318 -5.662 -23.066 1.00 96.19 323 VAL A CA 1
ATOM 2565 C C . VAL A 1 323 ? 1.875 -5.133 -24.429 1.00 96.19 323 VAL A C 1
ATOM 2567 O O . VAL A 1 323 ? 0.718 -5.342 -24.786 1.00 96.19 323 VAL A O 1
ATOM 2570 N N . SER A 1 324 ? 2.782 -4.585 -25.242 1.00 97.06 324 SER A N 1
ATOM 2571 C CA . SER A 1 324 ? 2.470 -4.110 -26.600 1.00 97.06 324 SER A CA 1
ATOM 2572 C C . SER A 1 324 ? 1.887 -5.195 -27.513 1.00 97.06 324 SER A C 1
ATOM 2574 O O . SER A 1 324 ? 1.106 -4.899 -28.406 1.00 97.06 324 SER A O 1
ATOM 2576 N N . SER A 1 325 ? 2.194 -6.470 -27.250 1.00 95.75 325 SER A N 1
ATOM 2577 C CA . SER A 1 325 ? 1.589 -7.610 -27.960 1.00 95.75 325 SER A CA 1
ATOM 2578 C C . SER A 1 325 ? 0.084 -7.795 -27.706 1.00 95.75 325 SER A C 1
ATOM 2580 O O . SER A 1 325 ? -0.560 -8.581 -28.395 1.00 95.75 325 SER A O 1
ATOM 2582 N N . ARG A 1 326 ? -0.478 -7.131 -26.688 1.00 95.12 326 ARG A N 1
ATOM 2583 C CA . ARG A 1 326 ? -1.871 -7.301 -26.233 1.00 95.12 326 ARG A CA 1
ATOM 2584 C C . ARG A 1 326 ? -2.649 -5.996 -26.145 1.00 95.12 326 ARG A C 1
ATOM 2586 O O . ARG A 1 326 ? -3.873 -6.033 -26.119 1.00 95.12 326 ARG A O 1
ATOM 2593 N N . VAL A 1 327 ? -1.949 -4.875 -26.017 1.00 95.50 327 VAL A N 1
ATOM 2594 C CA . VAL A 1 327 ? -2.528 -3.546 -25.833 1.00 95.50 327 VAL A CA 1
ATOM 2595 C C . VAL A 1 327 ? -1.855 -2.610 -26.823 1.00 95.50 327 VAL A C 1
ATOM 2597 O O . VAL A 1 327 ? -0.626 -2.556 -26.875 1.00 95.50 327 VAL A O 1
ATOM 2600 N N . ASP A 1 328 ? -2.651 -1.854 -27.576 1.00 96.56 328 ASP A N 1
ATOM 2601 C CA . ASP A 1 328 ? -2.127 -0.765 -28.394 1.00 96.56 328 ASP A CA 1
ATOM 2602 C C . ASP A 1 328 ? -1.649 0.367 -27.478 1.00 96.56 328 ASP A C 1
ATOM 2604 O O . ASP A 1 328 ? -2.443 1.099 -26.887 1.00 96.56 328 ASP A O 1
ATOM 2608 N N . LEU A 1 329 ? -0.329 0.500 -27.345 1.00 96.94 329 LEU A N 1
ATOM 2609 C CA . LEU A 1 329 ? 0.279 1.494 -26.462 1.00 96.94 329 LEU A CA 1
ATOM 2610 C C . LEU A 1 329 ? 0.002 2.938 -26.905 1.00 96.94 329 LEU A C 1
ATOM 2612 O O . LEU A 1 329 ? 0.122 3.841 -26.084 1.00 96.94 329 LEU A O 1
ATOM 2616 N N . ARG A 1 330 ? -0.412 3.168 -28.160 1.00 96.50 330 ARG A N 1
ATOM 2617 C CA . ARG A 1 330 ? -0.817 4.501 -28.644 1.00 96.50 330 ARG A CA 1
ATOM 2618 C C . ARG A 1 330 ? -2.111 4.986 -27.993 1.00 96.50 330 ARG A C 1
ATOM 2620 O O . ARG A 1 330 ? -2.364 6.183 -27.963 1.00 96.50 330 ARG A O 1
ATOM 2627 N N . GLN A 1 331 ? -2.917 4.057 -27.483 1.00 96.19 331 GLN A N 1
ATOM 2628 C CA . GLN A 1 331 ? -4.165 4.327 -26.773 1.00 96.19 331 GLN A CA 1
ATOM 2629 C C . GLN A 1 331 ? -4.026 4.060 -25.272 1.00 96.19 331 GLN A C 1
ATOM 2631 O O . GLN A 1 331 ? -5.030 3.914 -24.588 1.00 96.19 331 GLN A O 1
ATOM 2636 N N . ALA A 1 332 ? -2.810 3.945 -24.733 1.00 97.38 332 ALA A N 1
ATOM 2637 C CA . ALA A 1 332 ? -2.606 3.641 -23.323 1.00 97.38 332 ALA A CA 1
ATOM 2638 C C . ALA A 1 332 ? -2.343 4.903 -22.490 1.00 97.38 332 ALA A C 1
ATOM 2640 O O . ALA A 1 332 ? -1.587 5.783 -22.889 1.00 97.38 332 ALA A O 1
ATOM 2641 N N . GLU A 1 333 ? -2.913 4.946 -21.287 1.00 97.56 333 GLU A N 1
ATOM 2642 C CA . GLU A 1 333 ? -2.599 5.945 -20.265 1.00 97.56 333 GLU A CA 1
ATOM 2643 C C . GLU A 1 333 ? -1.800 5.270 -19.147 1.00 97.56 333 GLU A C 1
ATOM 2645 O O . GLU A 1 333 ? -2.309 4.392 -18.447 1.00 97.56 333 GLU A O 1
ATOM 2650 N N . LEU A 1 334 ? -0.528 5.642 -18.995 1.00 97.25 334 LEU A N 1
ATOM 2651 C CA . LEU A 1 334 ? 0.364 5.040 -18.009 1.00 97.25 334 LEU A CA 1
ATOM 2652 C C . LEU A 1 334 ? 0.382 5.838 -16.699 1.00 97.25 334 LEU A C 1
ATOM 2654 O O . LEU A 1 334 ? 0.866 6.963 -16.641 1.00 97.25 334 LEU A O 1
ATOM 2658 N N . PHE A 1 335 ? -0.032 5.185 -15.619 1.00 97.06 335 PHE A N 1
ATOM 2659 C CA . PHE A 1 335 ? 0.129 5.627 -14.239 1.00 97.06 335 PHE A CA 1
ATOM 2660 C C . PHE A 1 335 ? 1.332 4.921 -13.619 1.00 97.06 335 PHE A C 1
ATOM 2662 O O . PHE A 1 335 ? 1.255 3.742 -13.255 1.00 97.06 335 PHE A O 1
ATOM 2669 N N . LEU A 1 336 ? 2.445 5.641 -13.504 1.00 95.31 336 LEU A N 1
ATOM 2670 C CA . LEU A 1 336 ? 3.669 5.149 -12.886 1.00 95.31 336 LEU A CA 1
ATOM 2671 C C . LEU A 1 336 ? 3.708 5.528 -11.402 1.00 95.31 336 LEU A C 1
ATOM 2673 O O . LEU A 1 336 ? 3.676 6.703 -11.054 1.00 95.31 336 LEU A O 1
ATOM 2677 N N . GLN A 1 337 ? 3.830 4.526 -10.537 1.00 94.12 337 GLN A N 1
ATOM 2678 C CA . GLN A 1 337 ? 4.164 4.697 -9.132 1.00 94.12 337 GLN A CA 1
ATOM 2679 C C . GLN A 1 337 ? 5.565 4.148 -8.891 1.00 94.12 337 GLN A C 1
ATOM 2681 O O . GLN A 1 337 ? 5.828 2.965 -9.105 1.00 94.12 337 GLN A O 1
ATOM 2686 N N . ALA A 1 338 ? 6.454 5.002 -8.415 1.00 91.38 338 ALA A N 1
ATOM 2687 C CA . ALA A 1 338 ? 7.796 4.630 -8.012 1.00 91.38 338 ALA A CA 1
ATOM 2688 C C . ALA A 1 338 ? 8.045 5.101 -6.578 1.00 91.38 338 ALA A C 1
ATOM 2690 O O . ALA A 1 338 ? 7.531 6.141 -6.168 1.00 91.38 338 ALA A O 1
ATOM 2691 N N . ASP A 1 339 ? 8.813 4.324 -5.815 1.00 83.38 339 ASP A N 1
ATOM 2692 C CA . ASP A 1 339 ? 9.392 4.826 -4.567 1.00 83.38 339 ASP A CA 1
ATOM 2693 C C . ASP A 1 339 ? 10.485 5.869 -4.881 1.00 83.38 339 ASP A C 1
ATOM 2695 O O . ASP A 1 339 ? 10.995 5.921 -6.001 1.00 83.38 339 ASP A O 1
ATOM 2699 N N . ASN A 1 340 ? 10.919 6.634 -3.878 1.00 70.19 340 ASN A N 1
ATOM 2700 C CA . ASN A 1 340 ? 11.972 7.665 -3.936 1.00 70.19 340 ASN A CA 1
ATOM 2701 C C . ASN A 1 340 ? 13.356 7.148 -4.398 1.00 70.19 340 ASN A C 1
ATOM 2703 O O . ASN A 1 340 ? 14.362 7.848 -4.303 1.00 70.19 340 ASN A O 1
ATOM 2707 N N . THR A 1 341 ? 13.440 5.901 -4.854 1.00 65.00 341 THR A N 1
ATOM 2708 C CA . THR A 1 341 ? 14.617 5.303 -5.482 1.00 65.00 341 THR A CA 1
ATOM 2709 C C . THR A 1 341 ? 14.715 5.621 -6.976 1.00 65.00 341 THR A C 1
ATOM 2711 O O . THR A 1 341 ? 15.733 5.301 -7.592 1.00 65.00 341 THR A O 1
ATOM 2714 N N . THR A 1 342 ? 13.697 6.242 -7.584 1.00 65.75 342 THR A N 1
ATOM 2715 C CA . THR A 1 342 ? 13.834 6.844 -8.915 1.00 65.75 342 THR A CA 1
ATOM 2716 C C . THR A 1 342 ? 14.794 8.018 -8.848 1.00 65.75 342 THR A C 1
ATOM 2718 O O . THR A 1 342 ? 14.489 9.053 -8.265 1.00 65.75 342 THR A O 1
ATOM 2721 N N . ARG A 1 343 ? 15.976 7.827 -9.432 1.00 65.19 343 ARG A N 1
ATOM 2722 C CA . ARG A 1 343 ? 16.906 8.911 -9.726 1.00 65.19 343 ARG A CA 1
ATOM 2723 C C . ARG A 1 343 ? 16.482 9.502 -11.066 1.00 65.19 343 ARG A C 1
ATOM 2725 O O . ARG A 1 343 ? 16.433 8.755 -12.045 1.00 65.19 343 ARG A O 1
ATOM 2732 N N . GLU A 1 344 ? 16.086 10.771 -11.051 1.00 54.69 344 GLU A N 1
ATOM 2733 C CA . GLU A 1 344 ? 15.796 11.565 -12.253 1.00 54.69 344 GLU A CA 1
ATOM 2734 C C . GLU A 1 344 ? 17.087 11.887 -13.012 1.00 54.69 344 GLU A C 1
ATOM 2736 O O . GLU A 1 344 ? 18.107 12.170 -12.338 1.00 54.69 344 GLU A O 1
#

Radius of gyration: 28.75 Å; chains: 1; bounding box: 68×76×70 Å

Foldseek 3Di:
DFPWDKDFDDDPPPPDPDDDDDDDDDDDDDDDDDPPPPPVPPPPPPDPPPDVPPVVVVVLVVLLVLLVVLVVCCLVPAWADDPVVVVVPVPCDPDPDDPDDPDDDDDDDPDDPPPPPQPPQDPLLVVVAPPDDLNQATEGEADHLVVSLVVSQVVVPPDDRDDSVSSSVSCSPPPSRRYDYDHDDPDDDDPVLVVLVVQLVVCPPVPPSNVVSVVVSVVVVVVVVVVVVVLVVLLVQQQVQDQDPVLARRKEKEKEKDDQVVAFDDDDPVCPDPVNVPPDTQTWIWMWMDTRNAGIIITTHHPPDDCAQVVVVVVVCVVVVSCVVPDVCVRYDYHYHYDPPHHD